Protein AF-A0A2E4IVL5-F1 (afdb_monomer_lite)

Sequence (185 aa):
MSLIIPLTDINTNHTKDIELEPELSLFVKSSQWPQEIQALFFDFLYSNVEHASKLNLLFSNTDFLHQCIPLIAYSELIESFIIIYSDQTQEPPEPGEPGSVLSYFRSYGYGENVLCSDCYGQLSCSSCSVEVHNGIPENKEPRDEEYDMLDIDNEKPATEFSRLSCQTLVGKTPLILTIRKPINS

Radius of gyration: 15.8 Å; chains: 1; bounding box: 47×31×43 Å

Foldseek 3Di:
DDDWDALVNLDVPADPPDDADPQLLVQLVQFPDDPVVSVSVVSVCSSPVPVRVVVSVLRVDLVLLQQWAWAWEQEPLRRTIDIFRDGPVDFQDFDADTQFQVSSCVSVPNACSGANDPPRHPLPAQRRKKFWGGDAFPPRDDDPSQVVRQCVDPQNRDDPRIGRRSHGHHHSHHTYMYHDDGPVD

Secondary structure (DSSP, 8-state):
-PPP-BGGG--S-----SPPPHHHHHHHHTSSS-HHHHHHHHHHHHH-HHHHHHHHHHHH-HHHHHHEEEEEEEETTTTEEEEEEEETTSPPPSSSSTTBHHHHHHHTT--TTTS--TTTTSSS-STTEEEEEES--SS-SPPHHHHHHHHT-SSS---TTEEETTT-B--SS-EEEEEPPPTT-

Structure (mmCIF, N/CA/C/O backbone):
data_AF-A0A2E4IVL5-F1
#
_entry.id   AF-A0A2E4IVL5-F1
#
loop_
_atom_site.group_PDB
_atom_site.id
_atom_site.type_symbol
_atom_site.label_atom_id
_atom_site.label_alt_id
_atom_site.label_comp_id
_atom_site.label_asym_id
_atom_site.label_entity_id
_atom_site.label_seq_id
_atom_site.pdbx_PDB_ins_code
_atom_site.Cartn_x
_atom_site.Cartn_y
_atom_site.Cartn_z
_atom_site.occupancy
_atom_site.B_iso_or_equiv
_atom_site.auth_seq_id
_atom_site.auth_comp_id
_atom_site.auth_asym_id
_atom_site.auth_atom_id
_atom_site.pdbx_PDB_model_num
ATOM 1 N N . MET A 1 1 ? -10.196 -16.251 -0.104 1.00 42.12 1 MET A N 1
ATOM 2 C CA . MET A 1 1 ? -10.362 -15.705 -1.465 1.00 42.12 1 MET A CA 1
ATOM 3 C C . MET A 1 1 ? -10.594 -14.222 -1.287 1.00 42.12 1 MET A C 1
ATOM 5 O O . MET A 1 1 ? -11.567 -13.871 -0.632 1.00 42.12 1 MET A O 1
ATOM 9 N N . SER A 1 2 ? -9.653 -13.391 -1.720 1.00 54.03 2 SER A N 1
ATOM 10 C CA . SER A 1 2 ? -9.726 -11.943 -1.514 1.00 54.03 2 SER A CA 1
ATOM 11 C C . SER A 1 2 ? -10.757 -11.346 -2.462 1.00 54.03 2 SER A C 1
ATOM 13 O O . SER A 1 2 ? -10.691 -11.575 -3.669 1.00 54.03 2 SER A O 1
ATOM 15 N N . LEU A 1 3 ? -11.762 -10.672 -1.904 1.00 57.00 3 LEU A N 1
ATOM 16 C CA . LEU A 1 3 ? -12.831 -10.047 -2.673 1.00 57.00 3 LEU A CA 1
ATOM 17 C C . LEU A 1 3 ? -12.333 -8.675 -3.143 1.00 57.00 3 LEU A C 1
ATOM 19 O O . LEU A 1 3 ? -12.032 -7.820 -2.316 1.00 57.00 3 LEU A O 1
ATOM 23 N N . ILE A 1 4 ? -12.220 -8.479 -4.455 1.00 70.19 4 ILE A N 1
ATOM 24 C CA . ILE A 1 4 ? -11.939 -7.165 -5.044 1.00 70.19 4 ILE A CA 1
ATOM 25 C C . ILE A 1 4 ? -13.281 -6.456 -5.219 1.00 70.19 4 ILE A C 1
ATOM 27 O O . ILE A 1 4 ? -14.198 -7.036 -5.800 1.00 70.19 4 ILE A O 1
ATOM 31 N N . ILE A 1 5 ? -13.395 -5.224 -4.724 1.00 69.00 5 ILE A N 1
ATOM 32 C CA . ILE A 1 5 ? -14.599 -4.396 -4.872 1.00 69.00 5 ILE A CA 1
ATOM 33 C C . ILE A 1 5 ? -14.257 -3.238 -5.813 1.00 69.00 5 ILE A C 1
ATOM 35 O O . ILE A 1 5 ? -13.546 -2.324 -5.386 1.00 69.00 5 ILE A O 1
ATOM 39 N N . PRO A 1 6 ? -14.700 -3.264 -7.080 1.00 74.56 6 PRO A N 1
ATOM 40 C CA . PRO A 1 6 ? -14.462 -2.175 -8.024 1.00 74.56 6 PRO A CA 1
ATOM 41 C C . PRO A 1 6 ? -14.942 -0.824 -7.481 1.00 74.56 6 PRO A C 1
ATOM 43 O O . PRO A 1 6 ? -15.972 -0.757 -6.809 1.00 74.56 6 PRO A O 1
ATOM 46 N N . LEU A 1 7 ? -14.249 0.268 -7.821 1.00 74.00 7 LEU A N 1
ATOM 47 C CA . LEU A 1 7 ? -14.671 1.627 -7.460 1.00 74.00 7 LEU A CA 1
ATOM 48 C C . LEU A 1 7 ? -16.099 1.936 -7.947 1.00 74.00 7 LEU A C 1
ATOM 50 O O . LEU A 1 7 ? -16.828 2.664 -7.283 1.00 74.00 7 LEU A O 1
ATOM 54 N N . THR A 1 8 ? -16.523 1.358 -9.076 1.00 69.06 8 THR A N 1
ATOM 55 C CA . THR A 1 8 ? -17.880 1.519 -9.629 1.00 69.06 8 THR A CA 1
ATOM 56 C C . THR A 1 8 ? -18.982 0.946 -8.742 1.00 69.06 8 THR A C 1
ATOM 58 O O . THR A 1 8 ? -20.135 1.348 -8.875 1.00 69.06 8 THR A O 1
ATOM 61 N N . ASP A 1 9 ? -18.630 0.021 -7.849 1.00 65.50 9 ASP A N 1
ATOM 62 C CA . ASP A 1 9 ? -19.560 -0.636 -6.932 1.00 65.50 9 ASP A CA 1
ATOM 63 C C . ASP A 1 9 ? -19.586 0.052 -5.552 1.00 65.50 9 ASP A C 1
ATOM 65 O O . ASP A 1 9 ? -20.378 -0.320 -4.681 1.00 65.50 9 ASP A O 1
ATOM 69 N N . ILE A 1 10 ? -18.751 1.081 -5.344 1.00 69.81 10 ILE A N 1
ATOM 70 C CA . ILE A 1 10 ? -18.786 1.939 -4.154 1.00 69.81 10 ILE A CA 1
ATOM 71 C C . ILE A 1 10 ? -20.020 2.829 -4.247 1.00 69.81 10 ILE A C 1
ATOM 73 O O . ILE A 1 10 ? -20.198 3.588 -5.199 1.00 69.81 10 ILE A O 1
ATOM 77 N N . ASN A 1 11 ? -20.897 2.742 -3.249 1.00 62.75 11 ASN A N 1
ATOM 78 C CA . ASN A 1 11 ? -22.231 3.312 -3.391 1.00 62.75 11 ASN A CA 1
ATOM 79 C C . ASN A 1 11 ? -22.296 4.848 -3.259 1.00 62.75 11 ASN A C 1
ATOM 81 O O . ASN A 1 11 ? -23.150 5.411 -3.898 1.00 62.75 11 ASN A O 1
ATOM 85 N N . THR A 1 12 ? -21.443 5.619 -2.600 1.00 65.06 12 THR A N 1
ATOM 86 C CA . THR A 1 12 ? -21.576 7.097 -2.407 1.00 65.06 12 THR A CA 1
ATOM 87 C C . THR A 1 12 ? -22.846 7.601 -1.681 1.00 65.06 12 THR A C 1
ATOM 89 O O . THR A 1 12 ? -22.766 8.586 -0.952 1.00 65.06 12 THR A O 1
ATOM 92 N N . ASN A 1 13 ? -24.002 6.926 -1.766 1.00 58.75 13 ASN A N 1
ATOM 93 C CA . ASN A 1 13 ? -25.225 7.223 -1.005 1.00 58.75 13 ASN A CA 1
ATOM 94 C C . ASN A 1 13 ? -25.303 6.356 0.261 1.00 58.75 13 ASN A C 1
ATOM 96 O O . ASN A 1 13 ? -26.248 5.588 0.462 1.00 58.75 13 ASN A O 1
ATOM 100 N N . HIS A 1 14 ? -24.294 6.463 1.123 1.00 62.91 14 HIS A N 1
ATOM 101 C CA . HIS A 1 14 ? -24.264 5.748 2.398 1.00 62.91 14 HIS A CA 1
ATOM 102 C C . HIS A 1 14 ? -24.950 6.546 3.502 1.00 62.91 14 HIS A C 1
ATOM 104 O O . HIS A 1 14 ? -24.734 7.751 3.656 1.00 62.91 14 HIS A O 1
ATOM 110 N N . THR A 1 15 ? -25.710 5.856 4.344 1.00 54.91 15 THR A N 1
ATOM 111 C CA . THR A 1 15 ? -25.922 6.294 5.721 1.00 54.91 15 THR A CA 1
ATOM 112 C C . THR A 1 15 ? -24.594 6.121 6.463 1.00 54.91 15 THR A C 1
ATOM 114 O O . THR A 1 15 ? -23.971 5.064 6.387 1.00 54.91 15 THR A O 1
ATOM 117 N N . LYS A 1 16 ? -24.095 7.180 7.119 1.00 63.62 16 LYS A N 1
ATOM 118 C CA . LYS A 1 16 ? -22.865 7.150 7.935 1.00 63.62 16 LYS A CA 1
ATOM 119 C C . LYS A 1 16 ? -23.097 6.335 9.213 1.00 63.62 16 LYS A C 1
ATOM 121 O O . LYS A 1 16 ? -23.094 6.881 10.311 1.00 63.62 16 LYS A O 1
ATOM 126 N N . ASP A 1 17 ? -23.346 5.042 9.053 1.00 70.62 17 ASP A N 1
ATOM 127 C CA . ASP A 1 17 ? -23.703 4.132 10.143 1.00 70.62 17 ASP A CA 1
ATOM 128 C C . ASP A 1 17 ? -22.479 3.709 10.968 1.00 70.62 17 ASP A C 1
ATOM 130 O O . ASP A 1 17 ? -22.624 3.126 12.040 1.00 70.62 17 ASP A O 1
ATOM 134 N N . ILE A 1 18 ? -21.274 4.041 10.491 1.00 81.69 18 ILE A N 1
ATOM 135 C CA . ILE A 1 18 ? -20.018 3.891 11.220 1.00 81.69 18 ILE A CA 1
ATOM 136 C C . ILE A 1 18 ? -19.288 5.234 11.313 1.00 81.69 18 ILE A C 1
ATOM 138 O O . ILE A 1 18 ? -19.108 5.944 10.320 1.00 81.69 18 ILE A O 1
ATOM 142 N N . GLU A 1 19 ? -18.863 5.582 12.523 1.00 90.62 19 GLU A N 1
ATOM 143 C CA . GLU A 1 19 ? -17.958 6.700 12.779 1.00 90.62 19 GLU A CA 1
ATOM 144 C C . GLU A 1 19 ? -16.519 6.187 12.672 1.00 90.62 19 GLU A C 1
ATOM 146 O O . GLU A 1 19 ? -16.175 5.171 13.273 1.00 90.62 19 GLU A O 1
ATOM 151 N N . LEU A 1 20 ? -15.689 6.833 11.851 1.00 93.56 20 LEU A N 1
ATOM 152 C CA . LEU A 1 20 ? -14.289 6.440 11.682 1.00 93.56 20 LEU A CA 1
ATOM 153 C C . LEU A 1 20 ? -13.442 7.043 12.796 1.00 93.56 20 LEU A C 1
ATOM 155 O O . LEU A 1 20 ? -13.620 8.215 13.130 1.00 93.56 20 LEU A O 1
ATOM 159 N N . GLU A 1 21 ? -12.481 6.272 13.303 1.00 95.06 21 GLU A N 1
ATOM 160 C CA . GLU A 1 21 ? -11.555 6.771 14.319 1.00 95.06 21 GLU A CA 1
ATOM 161 C C . GLU A 1 21 ? -10.810 8.023 13.812 1.00 95.06 21 GLU A C 1
ATOM 163 O O . GLU A 1 21 ? -10.400 8.075 12.635 1.00 95.06 21 GLU A O 1
ATOM 168 N N . PRO A 1 22 ? -10.611 9.046 14.664 1.00 96.00 22 PRO A N 1
ATOM 169 C CA . PRO A 1 22 ? -9.905 10.267 14.287 1.00 96.00 22 PRO A CA 1
ATOM 170 C C . PRO A 1 22 ? -8.496 9.998 13.754 1.00 96.00 22 PRO A C 1
ATOM 172 O O . PRO A 1 22 ? -8.083 10.615 12.773 1.00 96.00 22 PRO A O 1
ATOM 175 N N . GLU A 1 23 ? -7.778 9.052 14.355 1.00 96.00 23 GLU A N 1
ATOM 176 C CA . GLU A 1 23 ? -6.418 8.660 13.994 1.00 96.00 23 GLU A CA 1
ATOM 177 C C . GLU A 1 23 ? -6.367 8.018 12.605 1.00 96.00 23 GLU A C 1
ATOM 179 O O . GLU A 1 23 ? -5.499 8.367 11.805 1.00 96.00 23 GLU A O 1
ATOM 184 N N . LEU A 1 24 ? -7.329 7.146 12.277 1.00 96.44 24 LEU A N 1
ATOM 185 C CA . LEU A 1 24 ? -7.467 6.579 10.932 1.00 96.44 24 LEU A CA 1
ATOM 186 C C . LEU A 1 24 ? -7.742 7.686 9.910 1.00 96.44 24 LEU A C 1
ATOM 188 O O . LEU A 1 24 ? -7.091 7.766 8.868 1.00 96.44 24 LEU A O 1
ATOM 192 N N . SER A 1 25 ? -8.686 8.572 10.227 1.00 96.69 25 SER A N 1
ATOM 193 C CA . SER A 1 25 ? -9.049 9.688 9.353 1.00 96.69 25 SER A CA 1
ATOM 194 C C . SER A 1 25 ? -7.870 10.630 9.109 1.00 96.69 25 SER A C 1
ATOM 196 O O . SER A 1 25 ? -7.657 11.081 7.983 1.00 96.69 25 SER A O 1
ATOM 198 N N . LEU A 1 26 ? -7.099 10.931 10.155 1.00 97.50 26 LEU A N 1
ATOM 199 C CA . LEU A 1 26 ? -5.903 11.760 10.077 1.00 97.50 26 LEU A CA 1
ATOM 200 C C . LEU A 1 26 ? -4.805 11.074 9.265 1.00 97.50 26 LEU A C 1
ATOM 202 O O . LEU A 1 26 ? -4.161 11.737 8.457 1.00 97.50 26 LEU A O 1
ATOM 206 N N . PHE A 1 27 ? -4.612 9.768 9.445 1.00 97.69 27 PHE A N 1
ATOM 207 C CA . PHE A 1 27 ? -3.622 8.993 8.705 1.00 97.69 27 PHE A CA 1
ATOM 208 C C . PHE A 1 27 ? -3.906 8.979 7.197 1.00 97.69 27 PHE A C 1
ATOM 210 O O . PHE A 1 27 ? -3.003 9.183 6.394 1.00 97.69 27 PHE A O 1
ATOM 217 N N . VAL A 1 28 ? -5.163 8.828 6.781 1.00 98.00 28 VAL A N 1
ATOM 218 C CA . VAL A 1 28 ? -5.514 8.925 5.353 1.00 98.00 28 VAL A CA 1
ATOM 219 C C . VAL A 1 28 ? -5.322 10.354 4.839 1.00 98.00 28 VAL A C 1
ATOM 221 O O . VAL A 1 28 ? -4.709 10.555 3.792 1.00 98.00 28 VAL A O 1
ATOM 224 N N . LYS A 1 29 ? -5.788 11.363 5.587 1.00 97.94 29 LYS A N 1
ATOM 225 C CA . LYS A 1 29 ? -5.717 12.778 5.174 1.00 97.94 29 LYS A CA 1
ATOM 226 C C . LYS A 1 29 ? -4.301 13.350 5.134 1.00 97.94 29 LYS A C 1
ATOM 228 O O . LYS A 1 29 ? -4.073 14.335 4.438 1.00 97.94 29 LYS A O 1
ATOM 233 N N . SER A 1 30 ? -3.366 12.774 5.889 1.00 97.69 30 SER A N 1
ATOM 234 C CA . SER A 1 30 ? -1.953 13.168 5.874 1.00 97.69 30 SER A CA 1
ATOM 235 C C . SER A 1 30 ? -1.138 12.478 4.780 1.00 97.69 30 SER A C 1
ATOM 237 O O . SER A 1 30 ? 0.037 12.801 4.610 1.00 97.69 30 SER A O 1
ATOM 239 N N . SER A 1 31 ? -1.745 11.549 4.034 1.00 98.12 31 SER A N 1
ATOM 240 C CA . SER A 1 31 ? -1.082 10.879 2.918 1.00 98.12 31 SER A CA 1
ATOM 241 C C . SER A 1 31 ? -0.862 11.802 1.721 1.00 98.12 31 SER A C 1
ATOM 243 O O . SER A 1 31 ? -1.569 12.791 1.527 1.00 98.12 31 SER A O 1
ATOM 245 N N . GLN A 1 32 ? 0.092 11.418 0.876 1.00 98.00 32 GLN A N 1
ATOM 246 C CA . GLN A 1 32 ? 0.352 12.047 -0.420 1.00 98.00 32 GLN A CA 1
ATOM 247 C C . GLN A 1 32 ? -0.603 11.570 -1.528 1.00 98.00 32 GLN A C 1
ATOM 249 O O . GLN A 1 32 ? -0.399 11.900 -2.695 1.00 98.00 32 GLN A O 1
ATOM 254 N N . TRP A 1 33 ? -1.652 10.802 -1.202 1.00 97.44 33 TRP A N 1
ATOM 255 C CA . TRP A 1 33 ? -2.696 10.505 -2.181 1.00 97.44 33 TRP A CA 1
ATOM 256 C C . TRP A 1 33 ? -3.416 11.782 -2.624 1.00 97.44 33 TRP A C 1
ATOM 258 O O . TRP A 1 33 ? -3.675 12.653 -1.786 1.00 97.44 33 TRP A O 1
ATOM 268 N N . PRO A 1 34 ? -3.839 11.876 -3.899 1.00 96.56 34 PRO A N 1
ATOM 269 C CA . PRO A 1 34 ? -4.747 12.927 -4.338 1.00 96.56 34 PRO A CA 1
ATOM 270 C C . PRO A 1 34 ? -6.016 12.961 -3.477 1.00 96.56 34 PRO A C 1
ATOM 272 O O . PRO A 1 34 ? -6.534 11.914 -3.083 1.00 96.56 34 PRO A O 1
ATOM 275 N N . GLN A 1 35 ? -6.556 14.156 -3.222 1.00 96.62 35 GLN A N 1
ATOM 276 C CA . GLN A 1 35 ? -7.759 14.328 -2.389 1.00 96.62 35 GLN A CA 1
ATOM 277 C C . GLN A 1 35 ? -8.952 13.502 -2.891 1.00 96.62 35 GLN A C 1
ATOM 279 O O . GLN A 1 35 ? -9.738 13.009 -2.087 1.00 96.62 35 GLN A O 1
ATOM 284 N N . GLU A 1 36 ? -9.060 13.317 -4.207 1.00 95.44 36 GLU A N 1
ATOM 285 C CA . GLU A 1 36 ? -10.082 12.479 -4.839 1.00 95.44 36 GLU A CA 1
ATOM 286 C C . GLU A 1 36 ? -9.953 11.008 -4.416 1.00 95.44 36 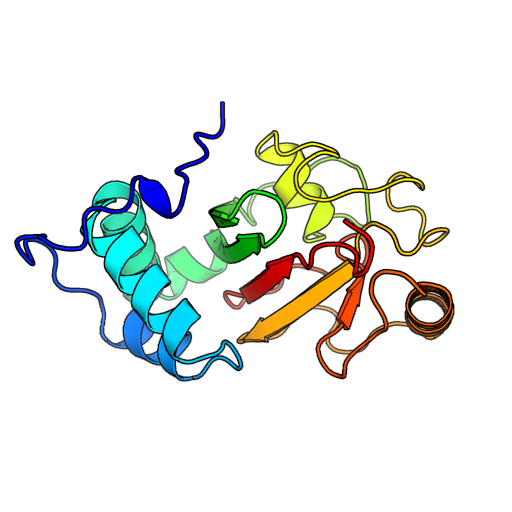GLU A C 1
ATOM 288 O O . GLU A 1 36 ? -10.942 10.398 -4.020 1.00 95.44 36 GLU A O 1
ATOM 293 N N . ILE A 1 37 ? -8.733 10.458 -4.392 1.00 96.25 37 ILE A N 1
ATOM 294 C CA . ILE A 1 37 ? -8.476 9.083 -3.934 1.00 96.25 37 ILE A CA 1
ATOM 295 C C . ILE A 1 37 ? -8.726 8.952 -2.429 1.00 96.25 37 ILE A C 1
ATOM 297 O O . ILE A 1 37 ? -9.322 7.972 -1.989 1.00 96.25 37 ILE A O 1
ATOM 301 N N . GLN A 1 38 ? -8.345 9.955 -1.631 1.00 97.50 38 GLN A N 1
ATOM 302 C CA . GLN A 1 38 ? -8.656 9.967 -0.197 1.00 97.50 38 GLN A CA 1
ATOM 303 C C . GLN A 1 38 ? -10.173 9.943 0.052 1.00 97.50 38 GLN A C 1
ATOM 305 O O . GLN A 1 38 ? -10.644 9.190 0.903 1.00 97.50 38 GLN A O 1
ATOM 310 N N . ALA A 1 39 ? -10.945 10.745 -0.692 1.00 95.06 39 ALA A N 1
ATOM 311 C CA . ALA A 1 39 ? -12.403 10.769 -0.600 1.00 95.06 39 ALA A CA 1
ATOM 312 C C . ALA A 1 39 ? -13.018 9.420 -1.003 1.00 95.06 39 ALA A C 1
ATOM 314 O O . ALA A 1 39 ? -13.812 8.868 -0.243 1.00 95.06 39 ALA A O 1
ATOM 315 N N . LEU A 1 40 ? -12.571 8.845 -2.126 1.00 94.81 40 LEU A N 1
ATOM 316 C CA . LEU A 1 40 ? -12.996 7.517 -2.573 1.00 94.81 40 LEU A CA 1
ATOM 317 C C . LEU A 1 40 ? -12.678 6.429 -1.543 1.00 94.81 40 LEU A C 1
ATOM 319 O O . LEU A 1 40 ? -13.475 5.511 -1.363 1.00 94.81 40 LEU A O 1
ATOM 323 N N . PHE A 1 41 ? -11.549 6.526 -0.835 1.00 96.12 41 PHE A N 1
ATOM 324 C CA . PHE A 1 41 ? -11.222 5.575 0.225 1.00 96.12 41 PHE A CA 1
ATOM 325 C C . PHE A 1 41 ? -12.189 5.681 1.408 1.00 96.12 41 PHE A C 1
ATOM 327 O O . PHE A 1 41 ? -12.611 4.665 1.957 1.00 96.12 41 PHE A O 1
ATOM 334 N N . PHE A 1 42 ? -12.593 6.893 1.796 1.00 94.69 42 PHE A N 1
ATOM 335 C CA . PHE A 1 42 ? -13.615 7.052 2.830 1.00 94.69 42 PHE A CA 1
ATOM 336 C C . PHE A 1 42 ? -14.965 6.484 2.383 1.00 94.69 42 PHE A C 1
ATOM 338 O O . PHE A 1 42 ? -15.589 5.753 3.151 1.00 94.69 42 PHE A O 1
ATOM 345 N N . ASP A 1 43 ? -15.383 6.734 1.142 1.00 92.19 43 ASP A N 1
ATOM 346 C CA . ASP A 1 43 ? -16.611 6.153 0.586 1.00 92.19 43 ASP A CA 1
ATOM 347 C C . ASP A 1 43 ? -16.537 4.619 0.522 1.00 92.19 43 ASP A C 1
ATOM 349 O O . ASP A 1 43 ? -17.503 3.929 0.862 1.00 92.19 43 ASP A O 1
ATOM 353 N N . PHE A 1 44 ? -15.369 4.063 0.184 1.00 92.75 44 PHE A N 1
ATOM 354 C CA . PHE A 1 44 ? -15.097 2.628 0.261 1.00 92.75 44 PHE A CA 1
ATOM 355 C C . PHE A 1 44 ? -15.297 2.087 1.683 1.00 92.75 44 PHE A C 1
ATOM 357 O O . PHE A 1 44 ? -15.976 1.077 1.866 1.00 92.75 44 PHE A O 1
ATOM 364 N N . LEU A 1 45 ? -14.761 2.758 2.706 1.00 92.88 45 LEU A N 1
ATOM 365 C CA . LEU A 1 45 ? -14.932 2.337 4.099 1.00 92.88 45 LEU A CA 1
ATOM 366 C C . LEU A 1 45 ? -16.393 2.425 4.556 1.00 92.88 45 LEU A C 1
ATOM 368 O O . LEU A 1 45 ? -16.883 1.506 5.208 1.00 92.88 45 LEU A O 1
ATOM 372 N N . TYR A 1 46 ? -17.118 3.478 4.177 1.00 90.19 46 TYR A N 1
ATOM 373 C CA . TYR A 1 46 ? -18.548 3.588 4.481 1.00 90.19 46 TYR A CA 1
ATOM 374 C C . TYR A 1 46 ? -19.396 2.552 3.727 1.00 90.19 46 TYR A C 1
ATOM 376 O O . TYR A 1 46 ?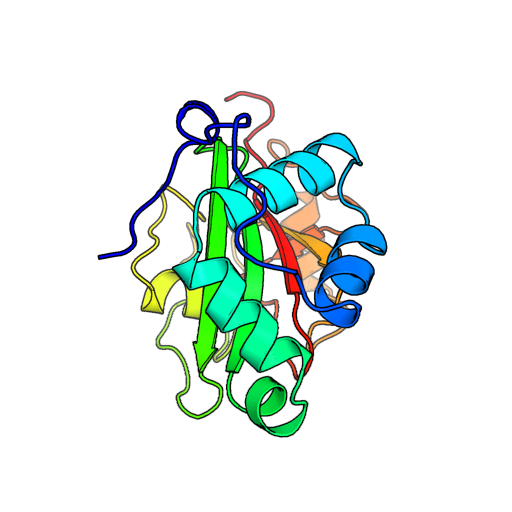 -20.428 2.119 4.237 1.00 90.19 46 TYR A O 1
ATOM 384 N N . SER A 1 47 ? -18.944 2.100 2.554 1.00 87.69 47 SER A N 1
ATOM 385 C CA . SER A 1 47 ? -19.528 0.963 1.828 1.00 87.69 47 SER A CA 1
ATOM 386 C C . SER A 1 47 ? -19.203 -0.387 2.467 1.00 87.69 47 SER A C 1
ATOM 388 O O . SER A 1 47 ? -19.951 -1.347 2.291 1.00 87.69 47 SER A O 1
ATOM 390 N N . ASN A 1 48 ? -18.069 -0.486 3.166 1.00 88.25 48 ASN A N 1
ATOM 391 C CA . ASN A 1 48 ? -17.505 -1.737 3.654 1.00 88.25 48 ASN A CA 1
ATOM 392 C C . ASN A 1 48 ? -17.246 -1.676 5.166 1.00 88.25 48 ASN A C 1
ATOM 394 O O . ASN A 1 48 ? -16.122 -1.504 5.646 1.00 88.25 48 ASN A O 1
ATOM 398 N N . VAL A 1 49 ? -18.335 -1.851 5.919 1.00 87.44 49 VAL A N 1
ATOM 399 C CA . VAL A 1 49 ? -18.361 -1.727 7.385 1.00 87.44 49 VAL A CA 1
ATOM 400 C C . VAL A 1 49 ? -17.392 -2.695 8.074 1.00 87.44 49 VAL A C 1
ATOM 402 O O . VAL A 1 49 ? -16.871 -2.368 9.140 1.00 87.44 49 VAL A O 1
ATOM 405 N N . GLU A 1 50 ? -17.102 -3.857 7.478 1.00 90.81 50 GLU A N 1
ATOM 406 C CA . GLU A 1 50 ? -16.126 -4.811 8.022 1.00 90.81 50 GLU A CA 1
ATOM 407 C C . GLU A 1 50 ? -14.713 -4.214 8.018 1.00 90.81 50 GLU A C 1
ATOM 409 O O . GLU A 1 50 ? -14.049 -4.176 9.060 1.00 90.81 50 GLU A O 1
ATOM 414 N N . HIS A 1 51 ? -14.275 -3.680 6.873 1.00 93.38 51 HIS A N 1
ATOM 415 C CA . HIS A 1 51 ? -12.975 -3.023 6.766 1.00 93.38 51 HIS A CA 1
ATOM 416 C C . HIS A 1 51 ? -12.883 -1.782 7.653 1.00 93.38 51 HIS A C 1
ATOM 418 O O . HIS A 1 51 ? -11.879 -1.614 8.350 1.00 93.38 51 HIS A O 1
ATOM 424 N N . ALA A 1 52 ? -13.931 -0.953 7.677 1.00 94.12 52 ALA A N 1
ATOM 425 C CA . ALA A 1 52 ? -13.997 0.225 8.536 1.00 94.12 52 ALA A CA 1
ATOM 426 C C . ALA A 1 52 ? -13.888 -0.142 10.024 1.00 94.12 52 ALA A C 1
ATOM 428 O O . ALA A 1 52 ? -13.041 0.402 10.730 1.00 94.12 52 ALA A O 1
ATOM 429 N N . SER A 1 53 ? -14.662 -1.127 10.491 1.00 93.56 53 SER A N 1
ATOM 430 C CA . SER A 1 53 ? -14.628 -1.579 11.890 1.00 93.56 53 SER A CA 1
ATOM 431 C C . SER A 1 53 ? -13.259 -2.132 12.277 1.00 93.56 53 SER A C 1
ATOM 433 O O . SER A 1 53 ? -12.738 -1.825 13.349 1.00 93.56 53 SER A O 1
ATOM 435 N N . LYS A 1 54 ? -12.646 -2.936 11.400 1.00 94.75 54 LYS A N 1
ATOM 436 C CA . LYS A 1 54 ? -11.340 -3.537 11.677 1.00 94.75 54 LYS A CA 1
ATOM 437 C C . LYS A 1 54 ? -10.219 -2.500 11.685 1.00 94.75 54 LYS A C 1
ATOM 439 O O . LYS A 1 54 ? -9.348 -2.569 12.546 1.00 94.75 54 LYS A O 1
ATOM 444 N N . LEU A 1 55 ? -10.240 -1.529 10.770 1.00 96.19 55 LEU A N 1
ATOM 445 C CA . LEU A 1 55 ? -9.283 -0.423 10.799 1.00 96.19 55 LEU A CA 1
ATOM 446 C C . LEU A 1 55 ? -9.483 0.455 12.038 1.00 96.19 55 LEU A C 1
ATOM 448 O O . LEU A 1 55 ? -8.501 0.742 12.710 1.00 96.19 55 LEU A O 1
ATOM 452 N N . ASN A 1 56 ? -10.718 0.799 12.408 1.00 95.69 56 ASN A N 1
ATOM 453 C CA . ASN A 1 56 ? -10.998 1.518 13.654 1.00 95.69 56 ASN A CA 1
ATOM 454 C C . ASN A 1 56 ? -10.395 0.804 14.874 1.00 95.69 56 ASN A C 1
ATOM 456 O O . ASN A 1 56 ? -9.706 1.422 15.682 1.00 95.69 56 ASN A O 1
ATOM 460 N N . LEU A 1 57 ? -10.576 -0.516 14.985 1.00 94.81 57 LEU A N 1
ATOM 461 C CA . LEU A 1 57 ? -9.995 -1.297 16.081 1.00 94.81 57 LEU A CA 1
ATOM 462 C C . LEU A 1 57 ? -8.460 -1.203 16.126 1.00 94.81 57 LEU A C 1
ATOM 464 O O . LEU A 1 57 ? -7.882 -1.082 17.203 1.00 94.81 57 LEU A O 1
ATOM 468 N N . LEU A 1 58 ? -7.797 -1.264 14.969 1.00 94.94 58 LEU A N 1
ATOM 469 C CA . LEU A 1 58 ? -6.336 -1.178 14.886 1.00 94.94 58 LEU A CA 1
ATOM 470 C C . LEU A 1 58 ? -5.821 0.236 15.189 1.00 94.94 58 LEU A C 1
ATOM 472 O O . LEU A 1 58 ? -4.819 0.386 15.879 1.00 94.94 58 LEU A O 1
ATOM 476 N N . PHE A 1 59 ? -6.500 1.274 14.702 1.00 94.56 59 PHE A N 1
ATOM 477 C CA . PHE A 1 59 ? -6.077 2.666 14.890 1.00 94.56 59 PHE A CA 1
ATOM 478 C C . PHE A 1 59 ? -6.421 3.231 16.277 1.00 94.56 59 PHE A C 1
ATOM 480 O O . PHE A 1 59 ? -5.739 4.144 16.732 1.00 94.56 59 PHE A O 1
ATOM 487 N N . SER A 1 60 ? -7.408 2.662 16.975 1.00 93.44 60 SER A N 1
ATOM 488 C CA . SER A 1 60 ? -7.735 3.012 18.369 1.00 93.44 60 SER A CA 1
ATOM 489 C C . SER A 1 60 ? -6.847 2.311 19.407 1.00 93.44 60 SER A C 1
ATOM 491 O O . SER A 1 60 ? -6.849 2.696 20.577 1.00 93.44 60 SER A O 1
ATOM 493 N N . ASN A 1 61 ? -6.080 1.284 19.013 1.00 89.81 61 ASN A N 1
ATOM 494 C CA . ASN A 1 61 ? -5.251 0.502 19.929 1.00 89.81 61 ASN A CA 1
ATOM 495 C C . ASN A 1 61 ? -3.869 0.169 19.343 1.00 89.81 61 ASN A C 1
ATOM 497 O O . ASN A 1 61 ? -3.701 -0.742 18.529 1.00 89.81 61 ASN A O 1
ATOM 501 N N . THR A 1 62 ? -2.847 0.853 19.858 1.00 81.56 62 THR A N 1
ATOM 502 C CA . THR A 1 62 ? -1.448 0.705 19.431 1.00 81.56 62 THR A CA 1
ATOM 503 C C . THR A 1 62 ? -0.878 -0.701 19.639 1.00 81.56 62 THR A C 1
ATOM 505 O O . THR A 1 62 ? -0.014 -1.117 18.870 1.00 81.56 62 THR A O 1
ATOM 508 N N . ASP A 1 63 ? -1.351 -1.457 20.637 1.00 84.06 63 ASP A N 1
ATOM 509 C CA . ASP A 1 63 ? -0.851 -2.814 20.899 1.00 84.06 63 ASP A CA 1
ATOM 510 C C . ASP A 1 63 ? -1.310 -3.801 19.821 1.00 84.06 63 ASP A C 1
ATOM 512 O O . ASP A 1 63 ? -0.542 -4.675 19.413 1.00 84.06 63 ASP A O 1
ATOM 516 N N . PHE A 1 64 ? -2.543 -3.645 19.325 1.00 85.94 64 PHE A N 1
ATOM 517 C CA . PHE A 1 64 ? -3.032 -4.432 18.192 1.00 8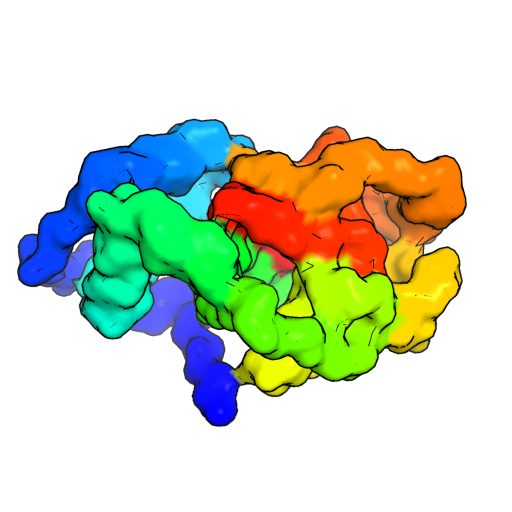5.94 64 PHE A CA 1
ATOM 518 C C . PHE A 1 64 ? -2.366 -4.016 16.890 1.00 85.94 64 PHE A C 1
ATOM 520 O O . PHE A 1 64 ? -2.050 -4.878 16.070 1.00 85.94 64 PHE A O 1
ATOM 527 N N . LEU A 1 65 ? -2.096 -2.720 16.721 1.00 85.50 65 LEU A N 1
ATOM 528 C CA . LEU A 1 65 ? -1.409 -2.213 15.541 1.00 85.50 65 LEU A CA 1
ATOM 529 C C . LEU A 1 65 ? -0.037 -2.872 15.368 1.00 85.50 65 LEU A C 1
ATOM 531 O O . LEU A 1 65 ? 0.275 -3.344 14.286 1.00 85.50 65 LEU A O 1
ATOM 535 N N . HIS A 1 66 ? 0.746 -3.007 16.441 1.00 83.19 66 HIS A N 1
ATOM 536 C CA . HIS A 1 66 ? 2.063 -3.651 16.375 1.00 83.19 66 HIS A CA 1
ATOM 537 C C . HIS A 1 66 ? 2.027 -5.144 16.014 1.00 83.19 66 HIS A C 1
ATOM 539 O O . HIS A 1 66 ? 3.042 -5.677 15.574 1.00 83.19 66 HIS A O 1
ATOM 545 N N . GLN A 1 67 ? 0.896 -5.822 16.214 1.00 87.88 67 GLN A N 1
ATOM 546 C CA . GLN A 1 67 ? 0.719 -7.230 15.842 1.00 87.88 67 GLN A CA 1
ATOM 547 C C . GLN A 1 67 ? 0.147 -7.380 14.432 1.00 87.88 67 GLN A C 1
ATOM 549 O O . GLN A 1 67 ? 0.391 -8.384 13.773 1.00 87.88 67 GLN A O 1
ATOM 554 N N . CYS A 1 68 ? -0.623 -6.398 13.969 1.00 93.62 68 CYS A N 1
ATOM 555 C CA . CYS A 1 68 ? -1.320 -6.438 12.696 1.00 93.62 68 CYS A CA 1
ATOM 556 C C . CYS A 1 68 ? -1.230 -5.074 12.011 1.00 93.62 68 CYS A C 1
ATOM 558 O O . CYS A 1 68 ? -2.007 -4.160 12.302 1.00 93.62 68 CYS A O 1
ATOM 560 N N . ILE A 1 69 ? -0.316 -4.959 11.053 1.00 95.62 69 ILE A N 1
ATOM 561 C CA . ILE A 1 69 ? -0.017 -3.695 10.387 1.00 95.62 69 ILE A CA 1
ATOM 562 C C . ILE A 1 69 ? -0.863 -3.584 9.110 1.00 95.62 69 ILE A C 1
ATOM 564 O O . ILE A 1 69 ? -0.739 -4.415 8.207 1.00 95.62 69 ILE A O 1
ATOM 568 N N . PRO A 1 70 ? -1.769 -2.603 8.989 1.00 96.81 70 PRO A N 1
ATOM 569 C CA . PRO A 1 70 ? -2.565 -2.452 7.783 1.00 96.81 70 PRO A CA 1
ATOM 570 C C . PRO A 1 70 ? -1.728 -1.875 6.632 1.00 96.81 70 PRO A C 1
ATOM 572 O O . PRO A 1 70 ? -1.116 -0.814 6.755 1.00 96.81 70 PRO A O 1
ATOM 575 N N . LEU A 1 71 ? -1.752 -2.566 5.493 1.00 97.75 71 LEU A N 1
ATOM 576 C CA . LEU A 1 71 ? -1.312 -2.061 4.195 1.00 97.75 71 LEU A CA 1
ATOM 577 C C . LEU A 1 71 ? -2.560 -1.650 3.423 1.00 97.75 71 LEU A C 1
ATOM 579 O O . LEU A 1 71 ? -3.397 -2.496 3.104 1.00 97.75 71 LEU A O 1
ATOM 583 N N . ILE A 1 72 ? -2.697 -0.359 3.157 1.00 98.19 72 ILE A N 1
ATOM 584 C CA . ILE A 1 72 ? -3.847 0.221 2.473 1.00 98.19 72 ILE A CA 1
ATOM 585 C C . ILE A 1 72 ? -3.375 0.624 1.081 1.00 98.19 72 ILE A C 1
ATOM 587 O O . ILE A 1 72 ? -2.634 1.590 0.934 1.00 98.19 72 ILE A O 1
ATOM 591 N N . ALA A 1 73 ? -3.771 -0.128 0.062 1.00 98.12 73 ALA A N 1
ATOM 592 C CA . ALA A 1 73 ? -3.334 0.091 -1.305 1.00 98.12 73 ALA A CA 1
ATOM 593 C C . ALA A 1 73 ? -4.491 0.525 -2.202 1.00 98.12 73 ALA A C 1
ATOM 595 O O . ALA A 1 73 ? -5.578 -0.044 -2.145 1.00 98.12 73 ALA A O 1
ATOM 596 N N . TYR A 1 74 ? -4.232 1.490 -3.074 1.00 97.75 74 TYR A N 1
ATOM 597 C CA . TYR A 1 74 ? -5.069 1.791 -4.225 1.00 97.75 74 TYR A CA 1
ATOM 598 C C . TYR A 1 74 ? -4.413 1.181 -5.460 1.00 97.75 74 TYR A C 1
ATOM 600 O O . TYR A 1 74 ? -3.235 1.426 -5.718 1.00 97.75 74 TYR A O 1
ATOM 608 N N . SER A 1 75 ? -5.143 0.363 -6.211 1.00 95.94 75 SER A N 1
ATOM 609 C CA . SER A 1 75 ? -4.646 -0.197 -7.464 1.00 95.94 75 SER A CA 1
ATOM 610 C C . SER A 1 75 ? -5.336 0.476 -8.639 1.00 95.94 75 SER A C 1
ATOM 612 O O . SER A 1 75 ? -6.542 0.328 -8.826 1.00 95.94 75 SER A O 1
ATOM 614 N N . GLU A 1 76 ? -4.552 1.177 -9.455 1.00 94.56 76 GLU A N 1
ATOM 615 C CA . GLU A 1 76 ? -5.035 1.806 -10.688 1.00 94.56 76 GLU A CA 1
ATOM 616 C C . GLU A 1 76 ? -5.389 0.774 -11.766 1.00 94.56 76 GLU A C 1
ATOM 618 O O . GLU A 1 76 ? -6.159 1.071 -12.670 1.00 94.56 76 GLU A O 1
ATOM 623 N N . LEU A 1 77 ? -4.818 -0.435 -11.688 1.00 89.44 77 LEU A N 1
ATOM 624 C CA . LEU A 1 77 ? -5.040 -1.509 -12.663 1.00 89.44 77 LEU A CA 1
ATOM 625 C C . LEU A 1 77 ? -6.447 -2.100 -12.574 1.00 89.44 77 LEU A C 1
ATOM 627 O O . LEU A 1 77 ? -7.074 -2.374 -13.592 1.00 89.44 77 LEU A O 1
ATOM 631 N N . ILE A 1 78 ? -6.914 -2.335 -11.350 1.00 90.75 78 ILE A N 1
ATOM 632 C CA . ILE A 1 78 ? -8.229 -2.933 -11.076 1.00 90.75 78 ILE A CA 1
ATOM 633 C C . ILE A 1 78 ? -9.240 -1.900 -10.576 1.00 90.75 78 ILE A C 1
ATOM 635 O O . ILE A 1 78 ? -10.349 -2.284 -10.215 1.00 90.75 78 ILE A O 1
ATOM 639 N N . GLU A 1 79 ? -8.833 -0.627 -10.505 1.00 91.94 79 GLU A N 1
ATOM 640 C CA . GLU A 1 79 ? -9.619 0.499 -9.995 1.00 91.94 79 GLU A CA 1
ATOM 641 C C . GLU A 1 79 ? -10.327 0.126 -8.687 1.00 91.94 79 GLU A C 1
ATOM 643 O O . GLU A 1 79 ? -11.552 0.027 -8.618 1.00 91.94 79 GLU A O 1
ATOM 648 N N . SER A 1 80 ? -9.543 -0.179 -7.648 1.00 93.12 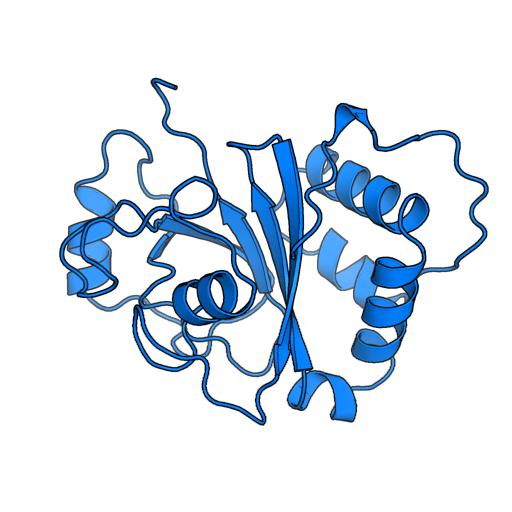80 SER A N 1
ATOM 649 C CA . SER A 1 80 ? -10.066 -0.662 -6.365 1.00 93.12 80 SER A CA 1
ATOM 650 C C . SER A 1 80 ? -9.083 -0.431 -5.215 1.00 93.12 80 SER A C 1
ATOM 652 O O . SER A 1 80 ? -7.877 -0.263 -5.426 1.00 93.12 80 SER A O 1
ATOM 654 N N . PHE A 1 81 ? -9.605 -0.457 -3.988 1.00 96.06 81 PHE A N 1
ATOM 655 C CA . PHE A 1 81 ? -8.807 -0.481 -2.768 1.00 96.06 81 PHE A CA 1
ATOM 656 C C . PHE A 1 81 ? -8.590 -1.909 -2.277 1.00 96.06 81 PHE A C 1
ATOM 658 O O . PHE A 1 81 ? -9.493 -2.743 -2.269 1.00 96.06 81 PHE A O 1
ATOM 665 N N . ILE A 1 82 ? -7.379 -2.162 -1.801 1.00 95.75 82 ILE A N 1
ATOM 666 C CA . ILE A 1 82 ? -6.960 -3.409 -1.178 1.00 95.75 82 ILE A CA 1
ATOM 667 C C . ILE A 1 82 ? -6.483 -3.078 0.228 1.00 95.75 82 ILE A C 1
ATOM 669 O O . ILE A 1 82 ? -5.624 -2.217 0.410 1.00 95.75 82 ILE A O 1
ATOM 673 N N . ILE A 1 83 ? -7.008 -3.787 1.226 1.00 96.62 83 ILE A N 1
ATOM 674 C CA . ILE A 1 83 ? -6.504 -3.706 2.597 1.00 96.62 83 ILE A CA 1
ATOM 675 C C . ILE A 1 83 ? -5.952 -5.070 2.988 1.00 96.62 83 ILE A C 1
ATOM 677 O O . ILE A 1 83 ? -6.692 -6.052 3.075 1.00 96.62 83 ILE A O 1
ATOM 681 N N . ILE A 1 84 ? -4.650 -5.119 3.249 1.00 95.50 84 ILE A N 1
ATOM 682 C CA . ILE A 1 84 ? -3.982 -6.294 3.802 1.00 95.50 84 ILE A CA 1
ATOM 683 C C . ILE A 1 84 ? -3.693 -6.036 5.272 1.00 95.50 84 ILE A C 1
ATOM 685 O O . ILE A 1 84 ? -3.115 -5.021 5.647 1.00 95.50 84 ILE A O 1
ATOM 689 N N . TYR A 1 85 ? -4.102 -6.976 6.111 1.00 94.75 85 TYR A N 1
ATOM 690 C CA . TYR A 1 85 ? -3.915 -6.920 7.554 1.00 94.75 85 TYR A CA 1
ATOM 691 C C . TYR A 1 85 ? -2.690 -7.751 7.918 1.00 94.75 85 TYR A C 1
ATOM 693 O O . TYR A 1 85 ? -2.833 -8.897 8.324 1.00 94.75 85 TYR A O 1
ATOM 701 N N . SER A 1 86 ? -1.497 -7.203 7.687 1.00 92.62 86 SER A N 1
ATOM 702 C CA . SER A 1 86 ? -0.252 -7.966 7.794 1.00 92.62 86 SER A CA 1
ATOM 703 C C . SER A 1 86 ? -0.003 -8.429 9.233 1.00 92.62 86 SER A C 1
ATOM 705 O O . SER A 1 86 ? 0.364 -7.641 10.105 1.00 92.62 86 SER A O 1
ATOM 707 N N . ASP A 1 87 ? -0.271 -9.711 9.480 1.00 89.94 87 ASP A N 1
ATOM 708 C CA . ASP A 1 87 ? -0.046 -10.368 10.762 1.00 89.94 87 ASP A CA 1
ATOM 709 C C . ASP A 1 87 ? 1.458 -10.531 10.985 1.00 89.94 87 ASP A C 1
ATOM 711 O O . ASP A 1 87 ? 2.094 -11.400 10.400 1.00 89.94 87 ASP A O 1
ATOM 715 N N . GLN A 1 88 ? 2.012 -9.689 11.851 1.00 86.69 88 GLN A N 1
ATOM 716 C CA . GLN A 1 88 ? 3.434 -9.660 12.181 1.00 86.69 88 GLN A CA 1
ATOM 717 C C . GLN A 1 88 ? 3.850 -10.833 13.083 1.00 86.69 88 GLN A C 1
ATOM 719 O O . GLN A 1 88 ? 5.026 -10.970 13.416 1.00 86.69 88 GLN A O 1
ATOM 724 N N . THR A 1 89 ? 2.909 -11.683 13.516 1.00 84.75 89 THR A N 1
ATOM 725 C CA . THR A 1 89 ? 3.218 -12.903 14.279 1.00 84.75 89 THR A CA 1
ATOM 726 C C . THR A 1 89 ? 3.607 -14.079 13.386 1.00 84.75 89 THR A C 1
ATOM 728 O O . THR A 1 89 ? 4.084 -15.101 13.885 1.00 84.75 89 THR A O 1
ATOM 731 N N . GLN A 1 90 ? 3.427 -13.938 12.071 1.00 81.88 90 GLN A N 1
ATOM 732 C CA . GLN A 1 90 ? 3.745 -14.950 11.075 1.00 81.88 90 GLN A CA 1
ATOM 733 C C . GLN A 1 90 ? 4.561 -14.311 9.959 1.00 81.88 90 GLN A C 1
ATOM 735 O O . GLN A 1 90 ? 4.141 -13.325 9.361 1.00 81.88 90 GLN A O 1
ATOM 740 N N . GLU A 1 91 ? 5.715 -14.892 9.637 1.00 78.94 91 GLU A N 1
ATOM 741 C CA . GLU A 1 91 ? 6.445 -14.450 8.454 1.00 78.94 91 GLU A CA 1
ATOM 742 C C . GLU A 1 91 ? 5.654 -14.852 7.200 1.00 78.94 91 GLU A C 1
ATOM 744 O O . GLU A 1 91 ? 5.334 -16.037 7.028 1.00 78.94 91 GLU A O 1
ATOM 749 N N . PRO A 1 92 ? 5.298 -13.894 6.326 1.00 83.25 92 PRO A N 1
ATOM 750 C CA . PRO A 1 92 ? 4.642 -14.225 5.076 1.00 83.25 92 PRO A CA 1
ATOM 751 C C . PRO A 1 92 ? 5.589 -15.073 4.209 1.00 83.25 92 PRO A C 1
ATOM 753 O O . PRO A 1 92 ? 6.799 -14.830 4.191 1.00 83.25 92 PRO A O 1
ATOM 756 N N . PRO A 1 93 ? 5.061 -16.074 3.487 1.00 79.56 93 PRO A N 1
ATOM 757 C CA . PRO A 1 93 ? 5.863 -16.891 2.587 1.00 79.56 93 PRO A CA 1
ATOM 758 C C . PRO A 1 93 ? 6.442 -16.059 1.432 1.00 79.56 93 PRO A C 1
ATOM 760 O O . PRO A 1 93 ? 5.969 -14.960 1.144 1.00 79.56 93 PRO A O 1
ATOM 763 N N . GLU A 1 94 ? 7.421 -16.632 0.725 1.00 83.81 94 GLU A N 1
ATOM 764 C CA . GLU A 1 94 ? 7.906 -16.130 -0.570 1.00 83.81 94 GLU A CA 1
ATOM 765 C C . GLU A 1 94 ? 6.749 -15.760 -1.519 1.00 83.81 94 GLU A C 1
ATOM 767 O O . GLU A 1 94 ? 5.680 -16.385 -1.453 1.00 83.81 94 GLU A O 1
ATOM 772 N N . PRO A 1 95 ? 6.937 -14.807 -2.455 1.00 89.31 95 PRO A N 1
ATOM 773 C CA . PRO A 1 95 ? 8.185 -14.189 -2.936 1.00 89.31 95 PRO A CA 1
ATOM 774 C C . PRO A 1 95 ? 8.603 -12.865 -2.271 1.00 89.31 95 PRO A C 1
ATOM 776 O O . PRO A 1 95 ? 7.804 -12.190 -1.625 1.00 89.31 95 PRO A O 1
ATOM 779 N N . GLY A 1 96 ? 9.848 -12.452 -2.546 1.00 91.06 96 GLY A N 1
ATOM 780 C CA . GLY A 1 96 ? 10.464 -11.213 -2.052 1.00 91.06 96 GLY A CA 1
ATOM 781 C C . GLY A 1 96 ? 11.274 -11.409 -0.774 1.00 91.06 96 GLY A C 1
ATOM 782 O O . GLY A 1 96 ? 11.451 -12.533 -0.306 1.00 91.06 96 GLY A O 1
ATOM 783 N N . GLU A 1 97 ? 11.770 -10.311 -0.204 1.00 92.06 97 GLU A N 1
ATOM 784 C CA . GLU A 1 97 ? 12.344 -10.368 1.139 1.00 92.06 97 GLU A CA 1
ATOM 785 C C . GLU A 1 97 ? 11.254 -10.778 2.154 1.00 92.06 97 GLU A C 1
ATOM 787 O O . GLU A 1 97 ? 10.093 -10.366 2.003 1.00 92.06 97 GLU A O 1
ATOM 792 N N . PRO A 1 98 ? 11.582 -11.588 3.180 1.00 91.12 98 PRO A N 1
ATOM 793 C CA . PRO A 1 98 ? 10.632 -11.942 4.231 1.00 91.12 98 PRO A CA 1
ATOM 794 C C . PRO A 1 98 ? 10.032 -10.693 4.884 1.00 91.12 98 PRO A C 1
ATOM 796 O O . PRO A 1 98 ? 10.758 -9.785 5.280 1.00 91.12 98 PRO A O 1
ATOM 799 N N . GLY A 1 99 ? 8.702 -10.630 4.973 1.00 93.00 99 GLY A N 1
ATOM 800 C CA . GLY A 1 99 ? 7.997 -9.457 5.505 1.00 93.00 99 GLY A CA 1
ATOM 801 C C . GLY A 1 99 ? 7.840 -8.299 4.512 1.00 93.00 99 GLY A C 1
ATOM 802 O O . GLY A 1 99 ? 7.352 -7.231 4.886 1.00 93.00 99 GLY A O 1
ATOM 803 N N . SER A 1 100 ? 8.218 -8.483 3.245 1.00 96.44 100 SER A N 1
ATOM 804 C CA . SER A 1 100 ? 8.017 -7.477 2.202 1.00 96.44 100 SER A CA 1
ATOM 805 C C . SER A 1 100 ? 6.539 -7.264 1.859 1.00 96.44 100 SER A C 1
ATOM 807 O O . SER A 1 100 ? 5.707 -8.163 2.001 1.00 96.44 100 SER A O 1
ATOM 809 N N . VAL A 1 101 ? 6.196 -6.090 1.328 1.00 97.31 101 VAL A N 1
ATOM 810 C CA . VAL A 1 101 ? 4.853 -5.796 0.807 1.00 97.31 101 VAL A CA 1
ATOM 811 C C . VAL A 1 101 ? 4.411 -6.878 -0.188 1.00 97.31 101 VAL A C 1
ATOM 813 O O . VAL A 1 101 ? 3.297 -7.385 -0.071 1.00 97.31 101 VAL A O 1
ATOM 816 N N . LEU A 1 102 ? 5.283 -7.302 -1.111 1.00 97.12 102 LEU A N 1
ATOM 817 C CA . LEU A 1 102 ? 4.966 -8.354 -2.084 1.00 97.12 102 LEU A CA 1
ATOM 818 C C . LEU A 1 102 ? 4.566 -9.674 -1.405 1.00 97.12 102 LEU A C 1
ATOM 820 O O . LEU A 1 102 ? 3.542 -10.259 -1.766 1.00 97.12 102 LEU A O 1
ATOM 824 N N . SER A 1 103 ? 5.340 -10.118 -0.411 1.00 95.50 103 SER A N 1
ATOM 825 C CA . SER A 1 103 ? 5.074 -11.367 0.314 1.00 95.50 103 SER A CA 1
ATOM 826 C C . SER A 1 103 ? 3.693 -11.358 0.991 1.00 95.50 103 SER A C 1
ATOM 828 O O . SER A 1 103 ? 2.938 -12.330 0.898 1.00 95.50 103 SER A O 1
ATOM 830 N N . TYR A 1 104 ? 3.282 -10.222 1.568 1.00 95.75 104 TYR A N 1
ATOM 831 C CA . TYR A 1 104 ? 1.952 -10.058 2.160 1.00 95.75 104 TYR A CA 1
ATOM 832 C C . TYR A 1 104 ? 0.823 -10.012 1.122 1.00 95.75 104 TYR A C 1
ATOM 834 O O . TYR A 1 104 ? -0.244 -10.582 1.349 1.00 95.75 104 TYR A O 1
ATOM 842 N N . PHE A 1 105 ? 1.032 -9.393 -0.043 1.00 95.12 105 PHE A N 1
ATOM 843 C CA . PHE A 1 105 ? 0.055 -9.470 -1.138 1.00 95.12 105 PHE A CA 1
ATOM 844 C C . PHE A 1 105 ? -0.176 -10.920 -1.576 1.00 95.12 105 PHE A C 1
ATOM 846 O O . PHE A 1 105 ? -1.319 -11.350 -1.758 1.00 95.12 105 PHE A O 1
ATOM 853 N N . ARG A 1 106 ? 0.903 -11.697 -1.683 1.00 93.56 106 ARG A N 1
ATOM 854 C CA . ARG A 1 106 ? 0.862 -13.096 -2.118 1.00 93.56 106 ARG A CA 1
ATOM 855 C C . ARG A 1 106 ? 0.240 -14.014 -1.071 1.00 93.56 106 ARG A C 1
ATOM 857 O O . ARG A 1 106 ? -0.584 -14.852 -1.435 1.00 93.56 106 ARG A O 1
ATOM 864 N N . SER A 1 107 ? 0.522 -13.810 0.216 1.00 92.06 107 SER A N 1
ATOM 865 C CA . SER A 1 107 ? -0.113 -14.571 1.304 1.00 92.06 107 SER A CA 1
ATOM 866 C C . SER A 1 107 ? -1.626 -14.328 1.397 1.00 92.06 107 SER A C 1
ATOM 868 O O . SER A 1 107 ? -2.384 -15.229 1.755 1.00 92.06 107 SER A O 1
ATOM 870 N N . TYR A 1 108 ? -2.083 -13.148 0.965 1.00 91.62 108 TYR A N 1
ATOM 871 C CA . TYR A 1 108 ? -3.498 -12.810 0.805 1.00 91.62 108 TYR A CA 1
ATOM 872 C C . TYR A 1 108 ? -4.081 -13.253 -0.550 1.00 91.62 108 TYR A C 1
ATOM 874 O O . TYR A 1 108 ? -5.240 -12.972 -0.851 1.00 91.62 108 TYR A O 1
ATOM 882 N N . GLY A 1 109 ? -3.330 -13.979 -1.379 1.00 91.50 109 GLY A N 1
ATOM 883 C CA . GLY A 1 109 ? -3.806 -14.535 -2.647 1.00 91.50 109 GLY A CA 1
ATOM 884 C C . GLY A 1 109 ? -3.928 -13.525 -3.790 1.00 91.50 109 GLY A C 1
ATOM 885 O O . GLY A 1 109 ? -4.552 -13.844 -4.802 1.00 91.50 109 GLY A O 1
ATOM 886 N N . TYR A 1 110 ? -3.352 -12.326 -3.659 1.00 92.38 110 TYR A N 1
ATOM 887 C CA . TYR A 1 110 ? -3.244 -11.382 -4.770 1.00 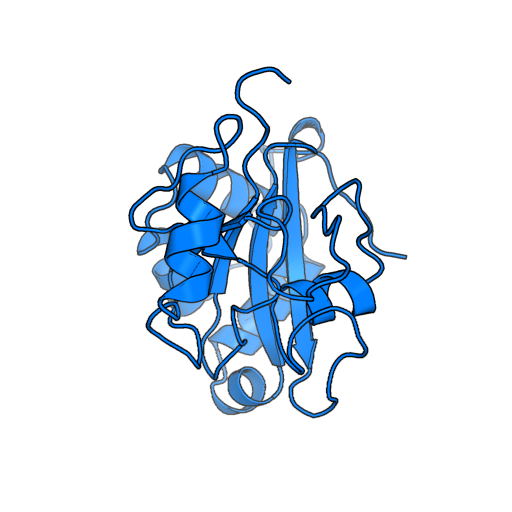92.38 110 TYR A CA 1
ATOM 888 C C . TYR A 1 110 ? -2.075 -11.782 -5.669 1.00 92.38 110 TYR A C 1
ATOM 890 O O . TYR A 1 110 ? -0.924 -11.817 -5.230 1.00 92.38 110 TYR A O 1
ATOM 898 N N . GLY A 1 111 ? -2.383 -12.101 -6.924 1.00 91.19 111 GLY A N 1
ATOM 899 C CA . GLY A 1 111 ? -1.413 -12.564 -7.912 1.00 91.19 111 GLY A CA 1
ATOM 900 C C . GLY A 1 111 ? -0.849 -11.454 -8.798 1.00 91.19 111 GLY A C 1
ATOM 901 O O . GLY A 1 111 ? -0.964 -10.258 -8.515 1.00 91.19 111 GLY A O 1
ATOM 902 N N . GLU A 1 112 ? -0.259 -11.885 -9.909 1.00 90.44 112 GLU A N 1
ATOM 903 C CA . GLU A 1 112 ? 0.425 -11.035 -10.894 1.00 90.44 112 GLU A CA 1
ATOM 904 C C . GLU A 1 112 ? -0.488 -9.983 -11.543 1.00 90.44 112 GLU A C 1
ATOM 906 O O . GLU A 1 112 ? -0.031 -8.922 -11.954 1.00 90.44 112 GLU A O 1
ATOM 911 N N . ASN A 1 113 ? -1.797 -10.242 -11.588 1.00 88.81 113 ASN A N 1
ATOM 912 C CA . ASN A 1 113 ? -2.798 -9.324 -12.134 1.00 88.81 113 ASN A CA 1
ATOM 913 C C . ASN A 1 113 ? -3.088 -8.108 -11.236 1.00 88.81 113 ASN A C 1
ATOM 915 O O . ASN A 1 113 ? -3.783 -7.193 -11.665 1.00 88.81 113 ASN A O 1
ATOM 919 N N . VAL A 1 114 ? -2.606 -8.120 -9.992 1.00 91.69 114 VAL A N 1
ATOM 920 C CA . VAL A 1 114 ? -2.770 -7.018 -9.035 1.00 91.69 114 VAL A CA 1
ATOM 921 C C . VAL A 1 114 ? -1.439 -6.336 -8.775 1.00 91.69 114 VAL A C 1
ATOM 923 O O . VAL A 1 114 ? -1.346 -5.118 -8.858 1.00 91.69 114 VAL A O 1
ATOM 926 N N . LEU A 1 115 ? -0.411 -7.124 -8.473 1.00 93.56 115 LEU A N 1
ATOM 927 C CA . LEU A 1 115 ? 0.939 -6.646 -8.212 1.00 93.56 115 LEU A CA 1
ATOM 928 C C . LEU A 1 115 ? 1.892 -7.606 -8.908 1.00 93.56 115 LEU A C 1
ATOM 930 O O . LEU A 1 115 ? 2.056 -8.724 -8.431 1.00 93.56 115 LEU A O 1
ATOM 934 N N . CYS A 1 116 ? 2.457 -7.204 -10.043 1.00 92.38 116 CYS A N 1
ATOM 935 C CA . CYS A 1 116 ? 3.311 -8.064 -10.863 1.00 92.38 116 CYS A CA 1
ATOM 936 C C . CYS A 1 116 ? 4.690 -8.271 -10.214 1.00 92.38 116 CYS A C 1
ATOM 938 O O . CYS A 1 116 ? 5.242 -7.344 -9.639 1.00 92.38 116 CYS A O 1
ATOM 940 N N . SER A 1 117 ? 5.294 -9.446 -10.337 1.00 92.19 117 SER A N 1
ATOM 941 C CA . SER A 1 117 ? 6.627 -9.794 -9.843 1.00 92.19 117 SER A CA 1
ATOM 942 C C . SER A 1 117 ? 7.337 -10.741 -10.815 1.00 92.19 117 SER A C 1
ATOM 944 O O . SER A 1 117 ? 7.539 -11.914 -10.505 1.00 92.19 117 SER A O 1
ATOM 946 N N . ASP A 1 118 ? 7.754 -10.234 -11.976 1.00 92.62 118 ASP A N 1
ATOM 947 C CA . ASP A 1 118 ? 8.354 -11.041 -13.052 1.00 92.62 118 ASP A CA 1
ATOM 948 C C . ASP A 1 118 ? 9.610 -11.804 -12.604 1.00 92.62 118 ASP A C 1
ATOM 950 O O . ASP A 1 118 ? 9.834 -12.943 -13.010 1.00 92.62 118 ASP A O 1
ATOM 954 N N . CYS A 1 119 ? 10.420 -11.205 -11.724 1.00 93.62 119 CYS A N 1
ATOM 955 C CA . CYS A 1 119 ? 11.606 -11.852 -11.151 1.00 93.62 119 CYS A CA 1
ATOM 956 C C . CYS A 1 119 ? 11.333 -12.639 -9.860 1.00 93.62 119 CYS A C 1
ATOM 958 O O . CYS A 1 119 ? 12.277 -13.012 -9.167 1.00 93.62 119 CYS A O 1
ATOM 960 N N . TYR A 1 120 ? 10.067 -12.838 -9.478 1.00 92.56 120 TYR A N 1
ATOM 961 C CA . TYR A 1 120 ? 9.682 -13.519 -8.236 1.00 92.56 120 TYR A CA 1
ATOM 962 C C . TYR A 1 120 ? 10.350 -12.922 -6.977 1.00 92.56 120 TYR A C 1
ATOM 964 O O . TYR A 1 120 ? 10.699 -13.617 -6.026 1.00 92.56 120 TYR A O 1
ATOM 972 N N . GLY A 1 121 ? 10.562 -11.601 -6.980 1.00 92.81 121 GLY A N 1
ATOM 973 C CA . GLY A 1 121 ? 11.121 -10.858 -5.851 1.00 92.81 121 GLY A CA 1
ATOM 974 C C . GLY A 1 121 ? 12.648 -10.891 -5.707 1.00 92.81 121 GLY A C 1
ATOM 975 O O . GLY A 1 121 ? 13.156 -10.464 -4.678 1.00 92.81 121 GLY A O 1
ATOM 976 N N . GLN A 1 122 ? 13.384 -11.332 -6.731 1.00 93.69 122 GLN A N 1
ATOM 977 C CA . GLN A 1 122 ? 14.853 -11.427 -6.739 1.00 93.69 122 GLN A CA 1
ATOM 978 C C . GLN A 1 122 ? 15.588 -10.112 -7.070 1.00 93.69 122 GLN A C 1
ATOM 980 O O . GLN A 1 122 ? 16.740 -10.151 -7.499 1.00 93.69 122 GLN A O 1
ATOM 985 N N . LEU A 1 123 ? 14.931 -8.953 -6.936 1.00 93.38 123 LEU A N 1
ATOM 986 C CA . LEU A 1 123 ? 15.509 -7.636 -7.260 1.00 93.38 123 LEU A CA 1
ATOM 987 C C . LEU A 1 123 ? 16.142 -7.579 -8.669 1.00 93.38 123 LEU A C 1
ATOM 989 O O . LEU A 1 123 ? 17.205 -7.015 -8.880 1.00 93.38 123 LEU A O 1
ATOM 993 N N . SER A 1 124 ? 15.503 -8.235 -9.639 1.00 93.62 124 SER A N 1
ATOM 994 C CA . SER A 1 124 ? 16.000 -8.357 -11.020 1.00 93.62 124 SER A CA 1
ATOM 995 C C . SER A 1 124 ? 14.962 -7.916 -12.063 1.00 93.62 124 SER A C 1
ATOM 997 O O . SER A 1 124 ? 15.082 -8.228 -13.245 1.00 93.62 124 SER A O 1
ATOM 999 N N . CYS A 1 125 ? 13.902 -7.234 -11.622 1.00 92.19 125 CYS A N 1
ATOM 1000 C CA . CYS A 1 125 ? 12.900 -6.578 -12.462 1.00 92.19 125 CYS A CA 1
ATOM 1001 C C . CYS A 1 125 ? 12.313 -5.362 -11.727 1.00 92.19 125 CYS A C 1
ATOM 1003 O O . CYS A 1 125 ? 12.451 -5.249 -10.509 1.00 92.19 125 CYS A O 1
ATOM 1005 N N . SER A 1 126 ? 11.557 -4.527 -12.441 1.00 93.44 126 SER A N 1
ATOM 1006 C CA . SER A 1 126 ? 10.855 -3.355 -11.896 1.00 93.44 126 SER A CA 1
ATOM 1007 C C . SER A 1 126 ? 9.339 -3.544 -11.724 1.00 93.44 126 SER A C 1
ATOM 1009 O O . SER A 1 126 ? 8.663 -2.713 -11.121 1.00 93.44 126 SER A O 1
ATOM 1011 N N . SER A 1 127 ? 8.788 -4.664 -12.208 1.00 93.25 127 SER A N 1
ATOM 1012 C CA . SER A 1 127 ? 7.340 -4.890 -12.376 1.00 93.25 127 SER A CA 1
ATOM 1013 C C . SER A 1 127 ? 6.504 -4.760 -11.092 1.00 93.25 127 SER A C 1
ATOM 1015 O O . SER A 1 127 ? 5.297 -4.510 -11.152 1.00 93.25 127 SER A O 1
ATOM 1017 N N . CYS A 1 128 ? 7.151 -4.941 -9.936 1.00 95.25 128 CYS A N 1
ATOM 1018 C CA . CYS A 1 128 ? 6.551 -4.903 -8.602 1.00 95.25 128 CYS A CA 1
ATOM 1019 C C . CYS A 1 128 ? 6.591 -3.513 -7.950 1.00 95.25 128 CYS A C 1
ATOM 1021 O O . CYS A 1 128 ? 6.431 -3.402 -6.731 1.00 95.25 128 CYS A O 1
ATOM 1023 N N . SER A 1 129 ? 6.833 -2.472 -8.751 1.00 95.75 129 SER A N 1
ATOM 1024 C CA . SER A 1 129 ? 6.854 -1.078 -8.315 1.00 95.75 129 SER A CA 1
ATOM 1025 C C . SER A 1 129 ? 5.535 -0.664 -7.654 1.00 95.75 129 SER A C 1
ATOM 1027 O O . SER A 1 129 ? 4.440 -0.942 -8.157 1.00 95.75 129 SER A O 1
ATOM 1029 N N . VAL A 1 130 ? 5.664 0.001 -6.509 1.00 97.31 130 VAL A N 1
ATOM 1030 C CA . VAL A 1 130 ? 4.595 0.631 -5.730 1.00 97.31 130 VAL A CA 1
ATOM 1031 C C . VAL A 1 130 ? 5.042 2.024 -5.305 1.00 97.31 130 VAL A C 1
ATOM 1033 O O . VAL A 1 130 ? 6.234 2.289 -5.189 1.00 97.31 130 VAL A O 1
ATOM 1036 N N . GLU A 1 131 ? 4.096 2.913 -5.033 1.00 97.69 131 GLU A N 1
ATOM 1037 C CA . GLU A 1 131 ? 4.376 4.226 -4.446 1.00 97.69 131 GLU A CA 1
ATOM 1038 C C . GLU A 1 131 ? 3.932 4.253 -2.984 1.00 97.69 131 GLU A C 1
ATOM 1040 O O . GLU A 1 131 ? 2.788 3.916 -2.691 1.00 97.69 131 GLU A O 1
ATOM 1045 N N . VAL A 1 132 ? 4.816 4.642 -2.062 1.00 98.00 132 VAL A N 1
ATOM 1046 C CA . VAL A 1 132 ? 4.513 4.767 -0.628 1.00 98.00 132 VAL A CA 1
ATOM 1047 C C . VAL A 1 132 ? 4.123 6.213 -0.313 1.00 98.00 132 VAL A C 1
ATOM 1049 O O . VAL A 1 132 ? 4.972 7.094 -0.232 1.00 98.00 132 VAL A O 1
ATOM 1052 N N . HIS A 1 133 ? 2.830 6.468 -0.113 1.00 98.00 133 HIS A N 1
ATOM 1053 C CA . HIS A 1 133 ? 2.286 7.815 0.107 1.00 98.00 133 HIS A CA 1
ATOM 1054 C C . HIS A 1 133 ? 2.081 8.181 1.578 1.00 98.00 133 HIS A C 1
ATOM 1056 O O . HIS A 1 133 ? 1.833 9.349 1.884 1.00 98.00 133 HIS A O 1
ATOM 1062 N N . ASN A 1 134 ? 2.120 7.210 2.492 1.00 97.94 134 ASN A N 1
ATOM 1063 C CA . ASN A 1 134 ? 2.161 7.469 3.929 1.00 97.94 134 ASN A CA 1
ATOM 1064 C C . ASN A 1 134 ? 2.701 6.265 4.703 1.00 97.94 134 ASN A C 1
ATOM 1066 O O . ASN A 1 134 ? 2.633 5.130 4.228 1.00 97.94 134 ASN A O 1
ATOM 1070 N N . GLY A 1 135 ? 3.147 6.522 5.931 1.00 95.69 135 GLY A N 1
ATOM 1071 C CA . GLY A 1 135 ? 3.820 5.537 6.768 1.00 95.69 135 GLY A CA 1
ATOM 1072 C C . GLY A 1 135 ? 5.302 5.402 6.432 1.00 95.69 135 GLY A C 1
ATOM 1073 O O . GLY A 1 135 ? 5.810 6.039 5.511 1.00 95.69 135 GLY A O 1
ATOM 1074 N N . ILE A 1 136 ? 6.015 4.604 7.227 1.00 94.94 136 ILE A N 1
ATOM 1075 C CA . ILE A 1 136 ? 7.461 4.421 7.086 1.00 94.94 136 ILE A CA 1
ATOM 1076 C C . ILE A 1 136 ? 7.759 2.916 7.019 1.00 94.94 136 ILE A C 1
ATOM 1078 O O . ILE A 1 136 ? 7.557 2.222 8.021 1.00 94.94 136 ILE A O 1
ATOM 1082 N N . PRO A 1 137 ? 8.239 2.397 5.872 1.00 95.81 137 PRO A N 1
ATOM 1083 C CA . PRO A 1 137 ? 8.746 1.030 5.776 1.00 95.81 137 PRO A CA 1
ATOM 1084 C C . PRO A 1 137 ? 9.883 0.778 6.773 1.00 95.81 137 PRO A C 1
ATOM 1086 O O . PRO A 1 137 ? 10.579 1.711 7.183 1.00 95.81 137 PRO A O 1
ATOM 1089 N N . GLU A 1 138 ? 10.109 -0.479 7.156 1.00 94.94 138 GLU A N 1
ATOM 1090 C CA . GLU A 1 138 ? 11.197 -0.817 8.084 1.00 94.94 138 GLU A CA 1
ATOM 1091 C C . GLU A 1 138 ? 12.568 -0.450 7.498 1.00 94.94 138 GLU A C 1
ATOM 1093 O O . GLU A 1 138 ? 13.380 0.212 8.152 1.00 94.94 138 GLU A O 1
ATOM 1098 N N . ASN A 1 139 ? 12.789 -0.786 6.228 1.00 94.31 139 ASN A N 1
ATOM 1099 C CA . ASN A 1 139 ? 13.919 -0.311 5.443 1.00 94.31 139 ASN A CA 1
ATOM 1100 C C . ASN A 1 139 ? 13.560 1.009 4.740 1.00 94.31 139 ASN A C 1
ATOM 1102 O O . ASN A 1 139 ? 13.113 1.040 3.592 1.00 94.31 139 ASN A O 1
ATOM 1106 N N . LYS A 1 140 ? 13.740 2.112 5.474 1.00 89.06 140 LYS A N 1
ATOM 1107 C CA . LYS A 1 140 ? 13.332 3.465 5.053 1.00 89.06 140 LYS A CA 1
ATOM 1108 C C . LYS A 1 140 ? 13.815 3.834 3.654 1.00 89.06 140 LYS A C 1
ATOM 1110 O O . LYS A 1 140 ? 13.007 4.229 2.822 1.00 89.06 140 LYS A O 1
ATOM 1115 N N . GLU A 1 141 ? 15.107 3.651 3.414 1.00 90.88 141 GLU A N 1
ATOM 1116 C CA . GLU A 1 141 ? 15.733 3.970 2.138 1.00 90.88 141 GLU A CA 1
ATOM 1117 C C . GLU A 1 141 ? 15.824 2.713 1.257 1.00 90.88 141 GLU A C 1
ATOM 1119 O O . GLU A 1 141 ? 16.181 1.640 1.767 1.00 90.88 141 GLU A O 1
ATOM 1124 N N . PRO A 1 142 ? 15.522 2.831 -0.047 1.00 90.88 142 PRO A N 1
ATOM 1125 C CA . PRO A 1 142 ? 15.905 1.840 -1.044 1.00 90.88 142 PRO A CA 1
ATOM 1126 C C . PRO A 1 142 ? 17.408 1.551 -1.016 1.00 90.88 142 PRO A C 1
ATOM 1128 O O . PRO A 1 142 ? 18.217 2.412 -0.664 1.00 90.88 142 PRO A O 1
ATOM 1131 N N . ARG A 1 143 ? 17.786 0.338 -1.423 1.00 91.81 143 ARG A N 1
ATOM 1132 C CA . ARG A 1 143 ? 19.192 0.009 -1.711 1.00 91.81 143 ARG A CA 1
ATOM 1133 C C . ARG A 1 143 ? 19.582 0.553 -3.086 1.00 91.81 143 ARG A C 1
ATOM 1135 O O . ARG A 1 143 ? 18.710 0.768 -3.924 1.00 91.81 143 ARG A O 1
ATOM 1142 N N . ASP A 1 144 ? 20.877 0.713 -3.339 1.00 92.25 144 ASP A N 1
ATOM 1143 C CA . ASP A 1 144 ? 21.385 1.200 -4.630 1.00 92.25 144 ASP A CA 1
ATOM 1144 C C . ASP A 1 144 ? 20.871 0.340 -5.800 1.00 92.25 144 ASP A C 1
ATOM 1146 O O . ASP A 1 144 ? 20.402 0.868 -6.804 1.00 92.25 144 ASP A O 1
ATOM 1150 N N . GLU A 1 145 ? 20.827 -0.985 -5.630 1.00 93.06 145 GLU A N 1
ATOM 1151 C CA . GLU A 1 145 ? 20.310 -1.900 -6.653 1.00 93.06 145 GLU A CA 1
ATOM 1152 C C . GLU A 1 145 ? 18.795 -1.746 -6.893 1.00 93.06 145 GLU A C 1
ATOM 1154 O O . GLU A 1 145 ? 18.302 -2.033 -7.982 1.00 93.06 145 GLU A O 1
ATOM 1159 N N . GLU A 1 146 ? 18.037 -1.294 -5.887 1.00 94.25 146 GLU A N 1
ATOM 1160 C CA . GLU A 1 146 ? 16.609 -0.985 -6.030 1.00 94.25 146 GLU A CA 1
ATOM 1161 C C . GLU A 1 146 ? 16.409 0.271 -6.881 1.00 94.25 146 GLU A C 1
ATOM 1163 O O . GLU A 1 146 ? 15.548 0.264 -7.761 1.00 94.25 146 GLU A O 1
ATOM 1168 N N . TYR A 1 147 ? 17.231 1.306 -6.678 1.00 91.50 147 TYR A N 1
ATOM 1169 C CA . TYR A 1 147 ? 17.211 2.511 -7.511 1.00 91.50 147 TYR A CA 1
ATOM 1170 C C . TYR A 1 147 ? 17.523 2.192 -8.976 1.00 91.50 147 TYR A C 1
ATOM 1172 O O . TYR A 1 147 ? 16.750 2.572 -9.855 1.00 91.50 147 TYR A O 1
ATOM 1180 N N . ASP A 1 148 ? 18.575 1.408 -9.231 1.00 92.12 148 ASP A N 1
ATOM 1181 C CA . ASP A 1 148 ? 18.945 0.990 -10.589 1.00 92.12 148 ASP A CA 1
ATOM 1182 C C . ASP A 1 148 ? 17.793 0.261 -11.303 1.00 92.12 148 ASP A C 1
ATOM 1184 O O . ASP A 1 148 ? 17.580 0.429 -12.505 1.00 92.12 148 ASP A O 1
ATOM 1188 N N . MET A 1 149 ? 17.029 -0.558 -10.573 1.00 93.38 149 MET A N 1
ATOM 1189 C CA . MET A 1 149 ? 15.883 -1.281 -11.130 1.00 93.38 149 MET A CA 1
ATOM 1190 C C . MET A 1 149 ? 14.645 -0.399 -11.317 1.00 93.38 149 MET A C 1
ATOM 1192 O O . MET A 1 149 ? 13.875 -0.628 -12.247 1.00 93.38 149 MET A O 1
ATOM 1196 N N . LEU A 1 150 ? 14.421 0.599 -10.466 1.00 91.62 150 LEU A N 1
ATOM 1197 C CA . LEU A 1 150 ? 13.324 1.552 -10.645 1.00 91.62 150 LEU A CA 1
ATOM 1198 C C . LEU A 1 150 ? 13.543 2.438 -11.883 1.00 91.62 150 LEU A C 1
ATOM 1200 O O . LEU A 1 150 ? 12.585 2.745 -12.592 1.00 91.62 150 LEU A O 1
ATOM 1204 N N . ASP A 1 151 ? 14.796 2.775 -12.188 1.00 90.44 151 ASP A N 1
ATOM 1205 C CA . ASP A 1 151 ? 15.160 3.652 -13.306 1.00 90.44 151 ASP A CA 1
ATOM 1206 C C . ASP A 1 151 ? 14.986 3.012 -14.694 1.00 90.44 151 ASP A C 1
ATOM 1208 O O . ASP A 1 151 ? 14.884 3.722 -15.698 1.00 90.44 151 ASP A O 1
ATOM 1212 N N . ILE A 1 152 ? 14.924 1.678 -14.786 1.00 87.88 152 ILE A N 1
ATOM 1213 C CA . ILE A 1 152 ? 14.737 0.979 -16.070 1.00 87.88 152 ILE A CA 1
ATOM 1214 C C . ILE A 1 152 ? 13.262 0.839 -16.486 1.00 87.88 152 ILE A C 1
ATOM 1216 O O . ILE A 1 152 ? 12.988 0.433 -17.621 1.00 87.88 152 ILE A O 1
ATOM 1220 N N . ASP A 1 153 ? 12.308 1.170 -15.607 1.00 87.00 153 ASP A N 1
ATOM 1221 C CA . ASP A 1 153 ? 10.875 1.038 -15.884 1.00 87.00 153 ASP A CA 1
ATOM 1222 C C . ASP A 1 153 ? 10.320 2.238 -16.661 1.00 87.00 153 ASP A C 1
ATOM 1224 O O . ASP A 1 153 ? 9.887 3.249 -16.107 1.00 87.00 153 ASP A O 1
ATOM 1228 N N . ASN A 1 154 ? 10.286 2.112 -17.985 1.00 86.81 154 ASN A N 1
ATOM 1229 C CA . ASN A 1 154 ? 9.717 3.153 -18.842 1.00 86.81 154 ASN A CA 1
ATOM 1230 C C . ASN A 1 154 ? 8.181 3.214 -18.786 1.00 86.81 154 ASN A C 1
ATOM 1232 O O . ASN A 1 154 ? 7.595 4.222 -19.184 1.00 86.81 154 ASN A O 1
ATOM 1236 N N . GLU A 1 155 ? 7.514 2.145 -18.349 1.00 87.56 155 GLU A N 1
ATOM 1237 C CA . GLU A 1 155 ? 6.053 2.083 -18.300 1.00 87.56 155 GLU A CA 1
ATOM 1238 C C . GLU A 1 155 ? 5.498 2.659 -17.000 1.00 87.56 155 GLU A C 1
ATOM 1240 O O . GLU A 1 155 ? 4.395 3.210 -16.992 1.00 87.56 155 GLU A O 1
ATOM 1245 N N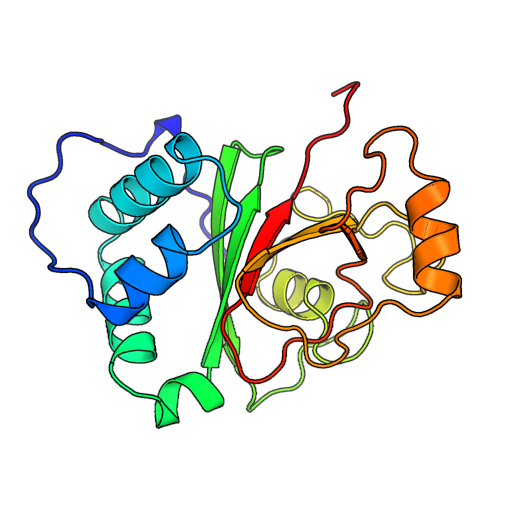 . LYS A 1 156 ? 6.271 2.572 -15.916 1.00 88.94 156 LYS A N 1
ATOM 1246 C CA . LYS A 1 156 ? 5.997 3.188 -14.619 1.00 88.94 156 LYS A CA 1
ATOM 1247 C C . LYS A 1 156 ? 7.240 3.943 -14.134 1.00 88.94 156 LYS A C 1
ATOM 1249 O O . LYS A 1 156 ? 7.868 3.504 -13.172 1.00 88.94 156 LYS A O 1
ATOM 1254 N N . PRO A 1 157 ? 7.571 5.093 -14.755 1.00 90.44 157 PRO A N 1
ATOM 1255 C CA . PRO A 1 157 ? 8.718 5.892 -14.349 1.00 90.44 157 PRO A CA 1
ATOM 1256 C C . PRO A 1 157 ? 8.669 6.203 -12.858 1.00 90.44 157 PRO A C 1
ATOM 1258 O O . PRO A 1 157 ? 7.605 6.580 -12.338 1.00 90.44 157 PRO A O 1
ATOM 1261 N N . ALA A 1 158 ? 9.819 6.041 -12.208 1.00 92.00 158 ALA A N 1
ATOM 1262 C CA . ALA A 1 158 ? 9.974 6.240 -10.781 1.00 92.00 158 ALA A CA 1
ATOM 1263 C C . ALA A 1 158 ? 9.610 7.673 -10.358 1.00 92.00 158 ALA A C 1
ATOM 1265 O O . ALA A 1 158 ? 9.865 8.654 -11.062 1.00 92.00 158 ALA A O 1
ATOM 1266 N N . THR A 1 159 ? 9.013 7.779 -9.179 1.00 93.25 159 THR A N 1
ATOM 1267 C CA . THR A 1 159 ? 8.744 9.021 -8.456 1.00 93.25 159 THR A CA 1
ATOM 1268 C C . THR A 1 159 ? 9.510 9.008 -7.136 1.00 93.25 159 THR A C 1
ATOM 1270 O O . THR A 1 159 ? 10.104 8.000 -6.759 1.00 93.25 159 THR A O 1
ATOM 1273 N N . GLU A 1 160 ? 9.470 10.110 -6.386 1.00 92.31 160 GLU A N 1
ATOM 1274 C CA . GLU A 1 160 ? 10.068 10.163 -5.041 1.00 92.31 160 GLU A CA 1
ATOM 1275 C C . GLU A 1 160 ? 9.420 9.184 -4.042 1.00 92.31 160 GLU A C 1
ATOM 1277 O O . GLU A 1 160 ? 9.994 8.895 -2.996 1.00 92.31 160 GLU A O 1
ATOM 1282 N N . PHE A 1 161 ? 8.236 8.653 -4.367 1.00 95.19 161 PHE A N 1
ATOM 1283 C CA . PHE A 1 161 ? 7.515 7.676 -3.551 1.00 95.19 161 PHE A CA 1
ATOM 1284 C C . PHE A 1 161 ? 7.778 6.232 -3.983 1.00 95.19 161 PHE A C 1
ATOM 1286 O O . PHE A 1 161 ? 7.329 5.306 -3.303 1.00 95.19 161 PHE A O 1
ATOM 1293 N N . SER A 1 162 ? 8.435 6.025 -5.128 1.00 96.06 162 SER A N 1
ATOM 1294 C CA . SER A 1 162 ? 8.579 4.704 -5.728 1.00 96.06 162 SER A CA 1
ATOM 1295 C C . SER A 1 162 ? 9.484 3.793 -4.910 1.00 96.06 162 SER A C 1
ATOM 1297 O O . SER A 1 162 ? 10.580 4.163 -4.499 1.00 96.06 162 SER A O 1
ATOM 1299 N N . ARG A 1 163 ? 9.011 2.564 -4.722 1.00 97.38 163 ARG A N 1
ATOM 1300 C CA . ARG A 1 163 ? 9.717 1.447 -4.104 1.00 97.38 163 ARG A CA 1
ATOM 1301 C C . ARG A 1 163 ? 9.413 0.165 -4.868 1.00 97.38 163 ARG A C 1
ATOM 1303 O O . ARG A 1 163 ? 8.349 0.031 -5.473 1.00 97.38 163 ARG A O 1
ATOM 1310 N N . LEU A 1 164 ? 10.291 -0.826 -4.782 1.00 97.38 164 LEU A N 1
ATOM 1311 C CA . LEU A 1 164 ? 9.974 -2.188 -5.197 1.00 97.38 164 LEU A CA 1
ATOM 1312 C C . LEU A 1 164 ? 9.312 -2.924 -4.034 1.00 97.38 164 LEU A C 1
ATOM 1314 O O . LEU A 1 164 ? 9.910 -3.127 -2.975 1.00 97.38 164 LEU A O 1
ATOM 1318 N N . SER A 1 165 ? 8.067 -3.365 -4.223 1.00 97.38 165 SER A N 1
ATOM 1319 C CA . SER A 1 165 ? 7.303 -4.046 -3.166 1.00 97.38 165 SER A CA 1
ATOM 1320 C C . SER A 1 165 ? 7.970 -5.324 -2.652 1.00 97.38 165 SER A C 1
ATOM 1322 O O . SER A 1 165 ? 7.729 -5.701 -1.509 1.00 97.38 165 SER A O 1
ATOM 1324 N N . CYS A 1 166 ? 8.825 -5.974 -3.451 1.00 97.00 166 CYS A N 1
ATOM 1325 C CA . CYS A 1 166 ? 9.604 -7.142 -3.032 1.00 97.00 166 CYS A CA 1
ATOM 1326 C C . CYS A 1 166 ? 10.756 -6.814 -2.076 1.00 97.00 166 CYS A C 1
ATOM 1328 O O . CYS A 1 166 ? 11.225 -7.713 -1.385 1.00 97.00 166 CYS A O 1
ATOM 1330 N N . GLN A 1 167 ? 11.198 -5.556 -2.042 1.00 96.88 167 GLN A N 1
ATOM 1331 C CA . GLN A 1 167 ? 12.234 -5.055 -1.138 1.00 96.88 167 GLN A CA 1
ATOM 1332 C C . GLN A 1 167 ? 11.652 -4.175 -0.028 1.00 96.88 167 GLN A C 1
ATOM 1334 O O . GLN A 1 167 ? 12.327 -3.908 0.953 1.00 96.88 167 GLN A O 1
ATOM 1339 N N . THR A 1 168 ? 10.410 -3.703 -0.151 1.00 97.38 168 THR A N 1
ATOM 1340 C CA . THR A 1 168 ? 9.783 -2.820 0.845 1.00 97.38 168 THR A CA 1
ATOM 1341 C C . THR A 1 168 ? 9.298 -3.631 2.038 1.00 97.38 168 THR A C 1
ATOM 1343 O O . THR A 1 168 ? 8.273 -4.300 1.939 1.00 97.38 168 THR A O 1
ATOM 1346 N N . LEU A 1 169 ? 10.003 -3.566 3.164 1.00 95.75 169 LEU A N 1
ATOM 1347 C CA . LEU A 1 169 ? 9.678 -4.309 4.379 1.00 95.75 169 LEU A CA 1
ATOM 1348 C C . LEU A 1 169 ? 8.591 -3.606 5.190 1.00 95.75 169 LEU A C 1
ATOM 1350 O O . LEU A 1 169 ? 8.667 -2.404 5.475 1.00 95.75 169 LEU A O 1
ATOM 1354 N N . VAL A 1 170 ? 7.573 -4.367 5.584 1.00 95.44 170 VAL A N 1
ATOM 1355 C CA . VAL A 1 170 ? 6.504 -3.866 6.444 1.00 95.44 170 VAL A CA 1
ATOM 1356 C C . VAL A 1 170 ? 7.027 -3.747 7.870 1.00 95.44 170 VAL A C 1
ATOM 1358 O O . VAL A 1 170 ? 7.350 -4.744 8.501 1.00 95.44 170 VAL A O 1
ATOM 1361 N N . GLY A 1 171 ? 7.105 -2.513 8.367 1.00 92.81 171 GLY A N 1
ATOM 1362 C CA . GLY A 1 171 ? 7.561 -2.222 9.723 1.00 92.81 171 GLY A CA 1
ATOM 1363 C C . GLY A 1 171 ? 6.425 -2.156 10.740 1.00 92.81 171 GLY A C 1
ATOM 1364 O O . GLY A 1 171 ? 5.448 -2.888 10.677 1.00 92.81 171 GLY A O 1
ATOM 1365 N N . LYS A 1 172 ? 6.542 -1.223 11.691 1.00 91.62 172 LYS A N 1
ATOM 1366 C CA . LYS A 1 172 ? 5.602 -1.067 12.820 1.00 91.62 172 LYS A CA 1
ATOM 1367 C C . LYS A 1 172 ? 4.512 -0.024 12.598 1.00 91.62 172 LYS A C 1
ATOM 1369 O O . LYS A 1 172 ? 3.738 0.255 13.510 1.00 91.62 172 LYS A O 1
ATOM 1374 N N . THR A 1 173 ? 4.460 0.574 11.413 1.00 93.31 173 THR A N 1
ATOM 1375 C CA . THR A 1 173 ? 3.461 1.586 11.065 1.00 93.31 173 THR A CA 1
ATOM 1376 C C . THR A 1 173 ? 2.639 1.137 9.866 1.00 93.31 173 THR A C 1
ATOM 1378 O O . THR A 1 173 ? 3.222 0.564 8.943 1.00 93.31 173 THR A O 1
ATOM 1381 N N . PRO A 1 174 ? 1.333 1.453 9.831 1.00 96.94 174 PRO A N 1
ATOM 1382 C CA . PRO A 1 174 ? 0.518 1.339 8.627 1.00 96.94 174 PRO A CA 1
ATOM 1383 C C . PRO A 1 174 ? 1.187 1.966 7.408 1.00 96.94 174 PRO A C 1
ATOM 1385 O O . PRO A 1 174 ? 1.877 2.976 7.553 1.00 96.94 174 PRO A O 1
ATOM 1388 N N . LEU A 1 175 ? 0.925 1.421 6.221 1.00 98.19 175 LEU A N 1
ATOM 1389 C CA . LEU A 1 175 ? 1.388 1.989 4.952 1.00 98.19 175 LEU A CA 1
ATOM 1390 C C . LEU A 1 175 ? 0.200 2.351 4.057 1.00 98.19 175 LEU A C 1
ATOM 1392 O O . LEU A 1 175 ? -0.766 1.590 3.974 1.00 98.19 175 LEU A O 1
ATOM 1396 N N . ILE A 1 176 ? 0.297 3.489 3.365 1.00 98.50 176 ILE A N 1
ATOM 1397 C CA . ILE A 1 176 ? -0.597 3.861 2.259 1.00 98.50 176 ILE A CA 1
ATOM 1398 C C . ILE A 1 176 ? 0.184 3.739 0.958 1.00 98.50 176 ILE A C 1
ATOM 1400 O O . ILE A 1 176 ? 1.241 4.353 0.820 1.00 98.50 176 ILE A O 1
ATOM 1404 N N . LEU A 1 177 ? -0.338 2.946 0.026 1.00 98.38 177 LEU A N 1
ATOM 1405 C CA . LEU A 1 177 ? 0.352 2.535 -1.191 1.00 98.38 177 LEU A CA 1
ATOM 1406 C C . LEU A 1 177 ? -0.473 2.845 -2.446 1.00 98.38 177 LEU A C 1
ATOM 1408 O O . LEU A 1 177 ? -1.692 2.696 -2.434 1.00 98.38 177 LEU A O 1
ATOM 1412 N N . THR A 1 178 ? 0.181 3.158 -3.561 1.00 98.00 178 THR A N 1
ATOM 1413 C CA . THR A 1 178 ? -0.437 3.096 -4.897 1.00 98.00 178 THR A CA 1
ATOM 1414 C C . THR A 1 178 ? 0.262 2.046 -5.746 1.00 98.00 178 THR A C 1
ATOM 1416 O O . THR A 1 178 ? 1.488 2.018 -5.834 1.00 98.00 178 THR A O 1
ATOM 1419 N N . ILE A 1 179 ? -0.518 1.188 -6.402 1.00 96.81 179 ILE A N 1
ATOM 1420 C CA . ILE A 1 179 ? -0.040 0.298 -7.459 1.00 96.81 179 ILE A CA 1
ATOM 1421 C C . ILE A 1 179 ? -0.437 0.929 -8.787 1.00 96.81 179 ILE A C 1
ATOM 1423 O O . ILE A 1 179 ? -1.601 0.865 -9.194 1.00 96.81 179 ILE A O 1
ATOM 1427 N N . ARG A 1 180 ? 0.540 1.551 -9.448 1.00 94.12 180 ARG A N 1
ATOM 1428 C CA . ARG A 1 180 ? 0.303 2.270 -10.697 1.00 94.12 180 ARG A CA 1
ATOM 1429 C C . ARG A 1 180 ? 0.045 1.336 -11.869 1.00 94.12 180 ARG A C 1
ATOM 1431 O O . ARG A 1 180 ? 0.659 0.263 -11.974 1.00 94.12 180 ARG A O 1
ATOM 1438 N N . LYS A 1 181 ? -0.818 1.771 -12.786 1.00 91.25 181 LYS A N 1
ATOM 1439 C CA . LYS A 1 181 ? -0.971 1.131 -14.094 1.00 91.25 181 LYS A CA 1
ATOM 1440 C C . LYS A 1 181 ? 0.149 1.585 -15.045 1.00 91.25 181 LYS A C 1
ATOM 1442 O O . LYS A 1 181 ? 0.639 2.707 -14.913 1.00 91.25 181 LYS A O 1
ATOM 1447 N N . PRO A 1 182 ? 0.585 0.735 -15.989 1.00 86.19 182 PRO A N 1
ATOM 1448 C CA . PRO A 1 182 ? 1.492 1.141 -17.062 1.00 86.19 182 PRO A CA 1
ATOM 1449 C C . PRO A 1 182 ? 0.954 2.348 -17.844 1.00 86.19 182 PRO A C 1
ATOM 1451 O O . PRO A 1 182 ? -0.238 2.402 -18.148 1.00 86.19 182 PRO A O 1
ATOM 1454 N N . ILE A 1 183 ? 1.817 3.284 -18.246 1.00 82.94 183 ILE A N 1
ATOM 1455 C CA . ILE A 1 183 ? 1.425 4.450 -19.067 1.00 82.94 183 ILE A CA 1
ATOM 1456 C C . ILE A 1 183 ? 0.779 4.025 -20.400 1.00 82.94 183 ILE A C 1
ATOM 1458 O O . ILE A 1 183 ? -0.087 4.729 -20.913 1.00 82.94 183 ILE A O 1
ATOM 1462 N N . ASN A 1 184 ? 1.164 2.864 -20.938 1.00 73.31 184 ASN A N 1
ATOM 1463 C CA . ASN A 1 184 ? 0.669 2.331 -22.212 1.00 73.31 184 ASN A CA 1
ATOM 1464 C C . ASN A 1 184 ? -0.431 1.256 -22.057 1.00 73.31 184 ASN A C 1
ATOM 1466 O O . ASN A 1 184 ? -0.620 0.464 -22.982 1.00 73.31 184 ASN A O 1
ATOM 1470 N N . SER A 1 185 ? -1.105 1.189 -20.899 1.00 60.59 185 SER A N 1
ATOM 1471 C CA . SER A 1 185 ? -2.184 0.216 -20.629 1.00 60.59 185 SER A CA 1
ATOM 1472 C C . SER A 1 185 ? -3.574 0.666 -21.068 1.00 60.59 185 SER A C 1
ATOM 1474 O O . SER A 1 185 ? -3.863 1.885 -21.024 1.00 60.59 185 SER A O 1
#

pLDDT: mean 90.07, std 9.98, range [42.12, 98.5]

=== Feature glossary ===
Legend for the data blocks above and below:

— What the protein is —

The amino-acid sequence is the protein's primary structure: the linear order of residues from the N-terminus to the C-terminus, written in one-letter code. Everything else here — the 3D coordinates, the secondary structure, the domain annotations — is ultimately a consequence of this string.

Database cross-references. InterPro integrates a dozen domain/family signature databases into unified entries with residue-range hits. GO terms attach function/process/location labels with evidence codes. CATH codes position the fold in a four-level structural taxonomy. Organism is the NCBI-taxonomy species name.

— Where its atoms are —

The mmCIF block holds the 3D Cartesian coordinates of each backbone atom (N, Cα, C, O) in ångströms. mmCIF is the PDB's canonical archive format — a tagged-loop text representation of the atomic model.

The six renders are orthographic views along the three Cartesian axes in both directions. Representation (cartoon, sticks, or surface) and color scheme (sequence-rainbow or by-chain) vary across proteins so the training set covers all the common visualization conventions.

— Local backbone conformation —

Secondary structure is the local, repeating backbone conformation. DSSP classifies it into eight states by reading the hydrogen-bond network: three helix types (H, G, I), two β types (E, B), two non-regular types (T, S), and unstructured coil (-).

SS3 is a coarse helix/strand/coil call (letters a/b/c) made by the P-SEA algorithm from inter-Cα distances and dihedrals. It is less detailed than DSSP but needs only Cα positions.

Backbone dihedral angles. Every residue except chain termini has a φ (preceding-C → N → Cα → C) and a ψ (N → Cα → C → next-N). They are reported in degrees following the IUPAC sign convention. Secondary structure is essentially a statement about which (φ, ψ) basin each residue occupies.

— Global shape and packing —

The geometric summary reports three shape descriptors. Rg (radius of gyration) measures how spread out the Cα atoms are about their centre of mass; compact globular proteins have small Rg, elongated or unfolded ones large. Cα contacts (<8 Å, |i−j|>4) count long-range residue pairs in spatial proximity — high for tightly packed folds, near zero for rods or random coil. The bounding-box extents give the protein's footprint along x, y, z in Å.

Solvent accessibility: the surface area of each residue that a 1.4 Å water probe can touch, in Å². When only backbone atoms are present the absolute values are lower than full-atom SASA (side chains contribute most of the area) and are flagged as backbone-only.

Plot images: a contact map (which residues are close in 3D, as an N×N binary image), a Ramachandran scatter (backbone torsion angles, revealing secondary-structure composition at a glance), and — for AlphaFold structures — a PAE heatmap (pairwise prediction confidence).

— Structural neighborhood —

Foldseek's 3Di representation compresses backbone geometry into a per-residue letter drawn from a learned twenty-state alphabet. It captures the tertiary interaction pattern around each residue — which residues are packed against it in space, regardless of where they are in sequence.

Structural nearest neighbors (via Foldseek easy-search vs the PDB). Reported per hit: target PDB id, E-value, and alignment TM-score. A TM-score above ~0.5 is the conventional threshold for 'same fold'.

— Confidence and disorder —

pLDDT (predicted Local Distance Difference Test) is AlphaFold's per-residue confidence score, ranging from 0 to 100. Values above 90 indicate high confidence (typically well-packed cores); 70–90 is confident; 50–70 low confidence; below 50 usually means the region is disordered or the prediction is unreliable there. AlphaFold stores pLDDT in the mmCIF B-factor column.

For experimental (PDB) structures, the B-factor (temperature factor) quantifies the positional spread of each atom in the crystal — a combination of thermal vibration and static disorder — in units of Å². High B-factors mark flexible loops or poorly resolved regions; low B-factors mark the rigid, well-ordered core.

Predicted Aligned Error (PAE) is an AlphaFold confidence matrix: entry (i, j) is the expected error in the position of residue j, in ångströms, when the prediction is superimposed on the true structure at residue i. Low PAE within a block of residues means that block is internally rigid and well-predicted; high PAE between two blocks means their relative placement is uncertain even if each block individually is confident.